Protein AF-G5E295-F1 (afdb_monomer)

Solvent-accessible surface area (backbone atoms only — not comparable to full-atom values): 17753 Å² total; per-residue (Å²): 112,66,68,59,53,50,50,51,52,51,51,51,51,50,56,54,71,54,47,70,99,61,61,88,85,62,28,61,80,42,76,40,82,93,42,66,42,100,52,95,47,62,29,77,41,58,57,50,73,69,61,51,87,74,68,52,98,61,71,88,57,84,76,77,85,72,58,74,92,76,50,76,85,72,83,71,80,81,79,69,88,67,57,68,67,61,53,50,50,54,48,52,53,50,50,54,37,55,75,72,42,41,67,60,49,53,49,52,52,51,51,48,56,59,43,53,76,74,51,91,75,85,84,84,69,60,75,86,38,44,67,61,50,51,51,45,50,51,54,50,54,46,51,61,43,29,75,78,32,82,57,48,72,68,51,67,81,46,94,72,54,73,70,54,52,49,29,61,76,74,44,77,66,65,94,72,76,66,81,72,84,76,81,49,74,65,60,51,50,53,50,50,52,47,47,60,66,37,65,75,44,83,98,56,64,44,64,60,56,42,54,71,72,42,71,81,88,76,75,51,71,70,56,51,46,55,46,40,38,70,72,65,80,39,97,45,73,77,76,68,67,74,80,71,75,61,80,85,70,73,79,73,48,74,68,55,52,52,49,52,52,50,42,44,69,72,30,65,89,46,99,53,40,65,65,54,37,67,73,72,60,132

Foldseek 3Di:
DVVVVVVVVVVVVVVVVLDDPDDQVQQDWDFDPPDADVDRGTDIGRHDPSCCVPDDPCVPPDDDDDFPVPDDDDDDPPPPPDDPVVVVVVVVVVVCCVVPPVVVLVVVLVVVVVVCVVDVDDDDPCPVCVVVVVVSVVVVLLVVLCVVPVCSVVPVVDDDDPVVVCCSNVPPDRVPPPPPPDQDPVNVVLLVVLQVVCVPDPPDQSLVSSQVPPDHPPDDSVRSLVVCCVVVVDVDSVVRDDPCPDPPPPPQDPVQVVLLVVLQVVCVPPPCSPVSSVVPRD

Mean predicted aligned error: 21.77 Å

Sequence (282 aa):
LEILRQRELAEKKNRVFQRGTRHSRFGGSYIVQGLKSLGDKDVIYHKGLHNFKNFTHDLGKEVKRVPKRRQKAKDTETHRRSALNVRLFLKEFCVDFLENCYNRLMYIVKDNLIREKAQQHDEPAANAYKELVAFSKYFLNLSSLAATNNKAYVELLFWKNTNVIREMTEGYSKPGNRKRIKWTPEEEEELRGLYLQYNEVEDCDVVDNILANIKPGTRTRKQIINHLVQMGLADSVKDFKREIKGTRIVLWTEDQELELQRLYEEFKETDDILGNIMKNVT

InterPro domains:
  IPR044998 Timeless [PTHR22940] (126-281)
  IPR059212 TIMELESS, tri-helical helix-turn-helix domain [PF26019] (181-233)
  IPR059212 TIMELESS, tri-helical helix-turn-helix domain [PF26019] (251-280)

Nearest PDB structures (foldseek):
  6taz-assembly1_B  TM=5.728E-01  e=4.632E-07  Homo sapiens
  8b9d-assembly1_K  TM=2.674E-01  e=3.268E-10  Homo sapiens
  7plo-assembly1_K  TM=2.893E-01  e=2.122E-09  Homo sapiens
  7pfo-assembly1_K  TM=2.711E-01  e=2.515E-09  Homo sapiens

Radius of gyration: 31.24 Å; Cα contacts (8 Å, |Δi|>4): 115; chains: 1; bounding box: 73×61×67 Å

Structure (mmCIF, N/CA/C/O backbone):
data_AF-G5E295-F1
#
_entry.id   AF-G5E295-F1
#
loop_
_atom_site.group_PDB
_atom_site.id
_atom_site.type_symbol
_atom_site.label_atom_id
_atom_site.label_alt_id
_atom_site.label_comp_id
_atom_site.label_asym_id
_atom_site.label_entity_id
_atom_site.label_seq_id
_atom_site.pdbx_PDB_ins_code
_atom_site.Cartn_x
_atom_site.Cartn_y
_atom_site.Cartn_z
_atom_site.occupancy
_atom_site.B_iso_or_equiv
_atom_site.auth_seq_id
_atom_site.auth_comp_id
_atom_site.auth_asym_id
_atom_site.auth_atom_id
_atom_site.pdbx_PDB_model_num
ATOM 1 N N . LEU A 1 1 ? -17.132 5.805 -13.670 1.00 66.31 1 LEU A N 1
ATOM 2 C CA . LEU A 1 1 ? -17.193 6.587 -12.407 1.00 66.31 1 LEU A CA 1
ATOM 3 C C . LEU A 1 1 ? -18.527 6.407 -11.682 1.00 66.31 1 LEU A C 1
ATOM 5 O O . LEU A 1 1 ? -18.534 6.150 -10.485 1.00 66.31 1 LEU A O 1
ATOM 9 N N . GLU A 1 2 ? -19.645 6.451 -12.399 1.00 73.19 2 GLU A N 1
ATOM 10 C CA . GLU A 1 2 ? -20.997 6.330 -11.836 1.00 73.19 2 GLU A CA 1
ATOM 11 C C . GLU A 1 2 ? -21.276 4.992 -11.127 1.00 73.19 2 GLU A C 1
ATOM 13 O O . GLU A 1 2 ? -21.812 4.974 -10.022 1.00 73.19 2 GLU A O 1
ATOM 18 N N . ILE A 1 3 ? -20.780 3.881 -11.682 1.00 79.62 3 ILE A N 1
ATOM 19 C CA . ILE A 1 3 ? -20.881 2.540 -11.076 1.00 79.62 3 ILE A CA 1
ATOM 20 C C . ILE A 1 3 ? -20.159 2.466 -9.717 1.00 79.62 3 ILE A C 1
ATOM 22 O O . ILE A 1 3 ? -20.660 1.852 -8.776 1.00 79.62 3 ILE A O 1
ATOM 26 N N . LEU A 1 4 ? -18.995 3.116 -9.579 1.00 71.12 4 LEU A N 1
ATOM 27 C CA . LEU A 1 4 ? -18.257 3.165 -8.308 1.00 71.12 4 LEU A CA 1
ATOM 28 C C . LEU A 1 4 ? -19.027 3.972 -7.258 1.00 71.12 4 LEU A C 1
ATOM 30 O O . LEU A 1 4 ? -19.150 3.533 -6.118 1.00 71.12 4 LEU A O 1
ATOM 34 N N . ARG A 1 5 ? -19.613 5.101 -7.669 1.00 79.75 5 ARG A N 1
ATOM 35 C CA . ARG A 1 5 ? -20.437 5.950 -6.804 1.00 79.75 5 ARG A CA 1
ATOM 36 C C . ARG A 1 5 ? -21.707 5.233 -6.338 1.00 79.75 5 ARG A C 1
ATOM 38 O O . ARG A 1 5 ? -22.055 5.304 -5.162 1.00 79.75 5 ARG A O 1
ATOM 45 N N . GLN A 1 6 ? -22.377 4.492 -7.223 1.00 87.50 6 GLN A N 1
ATOM 46 C CA . GLN A 1 6 ? -23.535 3.673 -6.851 1.00 87.50 6 GLN A CA 1
ATOM 47 C C . GLN A 1 6 ? -23.158 2.552 -5.876 1.00 87.50 6 GLN A C 1
ATOM 49 O O . GLN A 1 6 ? -23.879 2.316 -4.905 1.00 87.50 6 GLN A O 1
ATOM 54 N N . ARG A 1 7 ? -22.005 1.901 -6.079 1.00 85.12 7 ARG A N 1
ATOM 55 C CA . ARG A 1 7 ? -21.491 0.872 -5.164 1.00 85.12 7 ARG A CA 1
ATOM 56 C C . ARG A 1 7 ? -21.209 1.439 -3.772 1.00 85.12 7 ARG A C 1
ATOM 58 O O . ARG A 1 7 ? -21.599 0.831 -2.779 1.00 85.12 7 ARG A O 1
ATOM 65 N N . GLU A 1 8 ? -20.605 2.620 -3.701 1.00 86.69 8 GLU A N 1
ATOM 66 C CA . GLU A 1 8 ? -20.333 3.314 -2.441 1.00 86.69 8 GLU A CA 1
ATOM 67 C C . GLU A 1 8 ? -21.627 3.710 -1.707 1.00 86.69 8 GLU A C 1
ATOM 69 O O . GLU A 1 8 ? -21.757 3.492 -0.498 1.00 86.69 8 GLU A O 1
ATOM 74 N N . LEU A 1 9 ? -22.623 4.233 -2.432 1.00 90.44 9 LEU A N 1
ATOM 75 C CA . LEU A 1 9 ? -23.937 4.569 -1.875 1.00 90.44 9 LEU A CA 1
ATOM 76 C C . LEU A 1 9 ? -24.679 3.329 -1.365 1.00 90.44 9 LEU A C 1
ATOM 78 O O . LEU A 1 9 ? -25.248 3.364 -0.271 1.00 90.44 9 LEU A O 1
ATOM 82 N N . ALA A 1 10 ? -24.637 2.222 -2.110 1.00 86.38 10 ALA A N 1
ATOM 83 C CA . ALA A 1 10 ? -25.215 0.950 -1.688 1.00 86.38 10 ALA A CA 1
ATOM 84 C C . ALA A 1 10 ? -24.532 0.415 -0.418 1.00 86.38 10 ALA A C 1
ATOM 86 O O . ALA A 1 10 ? -25.205 -0.015 0.519 1.00 86.38 10 ALA A O 1
ATOM 87 N N . GLU A 1 11 ? -23.204 0.514 -0.331 1.00 86.44 11 GLU A N 1
ATOM 88 C CA . GLU A 1 11 ? -22.437 0.104 0.847 1.00 86.44 11 GLU A CA 1
ATOM 89 C C . GLU A 1 11 ? -22.702 1.012 2.060 1.00 86.44 11 GLU A C 1
ATOM 91 O O . GLU A 1 11 ? -22.808 0.544 3.198 1.00 86.44 11 GLU A O 1
ATOM 96 N N . LYS A 1 12 ? -22.870 2.322 1.844 1.00 85.81 12 LYS A N 1
ATOM 97 C CA . LYS A 1 12 ? -23.294 3.273 2.882 1.00 85.81 12 LYS A CA 1
ATOM 98 C C . LYS A 1 12 ? -24.704 2.950 3.386 1.00 85.81 12 LYS A C 1
ATOM 100 O O . LYS A 1 12 ? -24.899 2.872 4.597 1.00 85.81 12 LYS A O 1
ATOM 105 N N . LYS A 1 13 ? -25.657 2.688 2.485 1.00 85.50 13 LYS A N 1
ATOM 106 C CA . LYS A 1 13 ? -27.033 2.293 2.833 1.00 85.50 13 LYS A CA 1
ATOM 107 C C . LYS A 1 13 ? -27.057 0.974 3.610 1.00 85.50 13 LYS A C 1
ATOM 109 O O . LYS A 1 13 ? -27.718 0.896 4.642 1.00 85.50 13 LYS A O 1
ATOM 114 N N . ASN A 1 14 ? -26.263 -0.015 3.194 1.00 80.56 14 ASN A N 1
ATOM 115 C CA . ASN A 1 14 ? -26.098 -1.269 3.929 1.00 80.56 14 ASN A CA 1
ATOM 116 C C . ASN A 1 14 ? -25.528 -1.044 5.334 1.00 80.56 14 ASN A C 1
ATOM 118 O O . ASN A 1 14 ? -26.062 -1.589 6.294 1.00 80.56 14 ASN A O 1
ATOM 122 N N . ARG A 1 15 ? -24.490 -0.212 5.496 1.00 78.88 15 ARG A N 1
ATOM 123 C CA . ARG A 1 15 ? -23.930 0.112 6.824 1.00 78.88 15 ARG A CA 1
ATOM 124 C C . ARG A 1 15 ? -24.944 0.785 7.745 1.00 78.88 15 ARG A C 1
ATOM 126 O O . ARG A 1 15 ? -24.956 0.489 8.935 1.00 78.88 15 ARG A O 1
ATOM 133 N N . VAL A 1 16 ? -2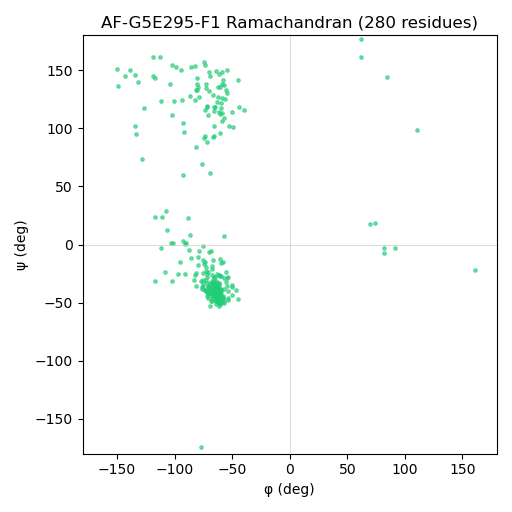5.788 1.665 7.207 1.00 78.38 16 VAL A N 1
ATOM 134 C CA . VAL A 1 16 ? -26.875 2.301 7.967 1.00 78.38 16 VAL A CA 1
ATOM 135 C C . VAL A 1 16 ? -27.934 1.272 8.360 1.00 78.38 16 VAL A C 1
ATOM 137 O O . VAL A 1 16 ? -28.332 1.251 9.515 1.00 78.38 16 VAL A O 1
ATOM 140 N N . PHE A 1 17 ? -28.316 0.366 7.456 1.00 70.69 17 PHE A N 1
ATOM 141 C CA . PHE A 1 17 ? -29.285 -0.698 7.745 1.00 70.69 17 PHE A CA 1
ATOM 142 C C . PHE A 1 17 ? -28.778 -1.712 8.785 1.00 70.69 17 PHE A C 1
ATOM 144 O O . PHE A 1 17 ? -29.555 -2.246 9.570 1.00 70.69 17 PHE A O 1
ATOM 151 N N . GLN A 1 18 ? -27.466 -1.972 8.819 1.00 68.69 18 GLN A N 1
ATOM 152 C CA . GLN A 1 18 ? -26.849 -2.809 9.854 1.00 68.69 18 GLN A CA 1
ATOM 153 C C . GLN A 1 18 ? -26.747 -2.095 11.212 1.00 68.69 18 GLN A C 1
ATOM 155 O O . GLN A 1 18 ? -26.546 -2.753 12.227 1.00 68.69 18 GLN A O 1
ATOM 160 N N . ARG A 1 19 ? -26.868 -0.764 11.283 1.00 69.25 19 ARG A N 1
ATOM 161 C CA . ARG A 1 19 ? -26.884 -0.045 12.563 1.00 69.25 19 ARG A CA 1
ATOM 162 C C . ARG A 1 19 ? -28.310 -0.014 13.102 1.00 69.25 19 ARG A C 1
ATOM 164 O O . ARG A 1 19 ? -29.241 0.385 12.415 1.00 69.25 19 ARG A O 1
ATOM 171 N N . GLY A 1 20 ? -28.482 -0.438 14.352 1.00 68.31 20 GLY A N 1
ATOM 172 C CA . GLY A 1 20 ? -29.775 -0.332 15.025 1.00 68.31 20 GLY A CA 1
ATOM 173 C C . GLY A 1 20 ? -30.188 1.131 15.204 1.00 68.31 20 GLY A C 1
ATOM 174 O O . GLY A 1 20 ? -29.343 1.997 15.407 1.00 68.31 20 GLY A O 1
ATOM 175 N N . THR A 1 21 ? -31.493 1.400 15.202 1.00 72.75 21 THR A N 1
ATOM 176 C CA . THR A 1 21 ? -32.074 2.725 15.499 1.00 72.75 21 THR A CA 1
ATOM 177 C C . THR A 1 21 ? -31.902 3.158 16.961 1.00 72.75 21 THR A C 1
ATOM 179 O O . THR A 1 21 ? -32.264 4.271 17.329 1.00 72.75 21 THR A O 1
ATOM 182 N N . ARG A 1 22 ? -31.369 2.274 17.813 1.00 72.69 22 ARG A N 1
ATOM 183 C CA . ARG A 1 22 ? -31.224 2.462 19.259 1.00 72.69 22 ARG A CA 1
ATOM 184 C C . ARG A 1 22 ? -29.788 2.831 19.631 1.00 72.69 22 ARG A C 1
ATOM 186 O O . ARG A 1 22 ? -28.839 2.478 18.935 1.00 72.69 22 ARG A O 1
ATOM 193 N N . HIS A 1 23 ? -29.640 3.515 20.764 1.00 75.50 23 HIS A N 1
ATOM 194 C CA . HIS A 1 23 ? -28.347 3.949 21.292 1.00 75.50 23 HIS A CA 1
ATOM 195 C C . HIS A 1 23 ? -27.388 2.767 21.536 1.00 75.50 23 HIS A C 1
ATOM 197 O O . HIS A 1 23 ? -27.817 1.686 21.929 1.00 75.50 23 HIS A O 1
ATOM 203 N N . SER A 1 24 ? -26.078 2.981 21.384 1.00 70.12 24 SER A N 1
ATOM 204 C CA . SER A 1 24 ? -25.034 1.946 21.526 1.00 70.12 24 SER A CA 1
ATOM 205 C C . SER A 1 24 ? -25.016 1.237 22.890 1.00 70.12 24 SER A C 1
ATOM 207 O O . SER A 1 24 ? -24.645 0.071 22.975 1.00 70.12 24 SER A O 1
ATOM 209 N N . ARG A 1 25 ? -25.446 1.925 23.955 1.00 70.06 25 ARG A N 1
ATOM 210 C CA . ARG A 1 25 ? -25.606 1.366 25.316 1.00 70.06 25 ARG A CA 1
ATOM 211 C C . ARG A 1 25 ? -26.838 0.472 25.476 1.00 70.06 25 ARG A C 1
ATOM 213 O O . ARG A 1 25 ? -26.942 -0.235 26.472 1.00 70.06 25 ARG A O 1
ATOM 220 N N . PHE A 1 26 ? -27.770 0.495 24.526 1.00 71.88 26 PHE A N 1
ATOM 221 C CA . PHE A 1 26 ? -28.911 -0.410 24.519 1.00 71.88 26 PHE A CA 1
ATOM 222 C C . PHE A 1 26 ? -28.472 -1.759 23.935 1.00 71.88 26 PHE A C 1
ATOM 224 O O . PHE A 1 26 ? -28.606 -2.017 22.740 1.00 71.88 26 PHE A O 1
ATOM 231 N N . GLY A 1 27 ? -27.894 -2.607 24.790 1.00 68.19 27 GLY A N 1
ATOM 232 C CA . GLY A 1 27 ? -27.438 -3.947 24.407 1.00 68.19 27 GLY A CA 1
ATOM 233 C C . GLY A 1 27 ? -28.586 -4.901 24.072 1.00 68.19 27 GLY A C 1
ATOM 234 O O . GLY A 1 27 ? -28.452 -5.720 23.164 1.00 68.19 27 GLY A O 1
ATOM 235 N N . GLY A 1 28 ? -29.737 -4.742 24.741 1.00 77.31 28 GLY A N 1
ATOM 236 C CA . GLY A 1 28 ? -30.812 -5.739 24.747 1.00 77.31 28 GLY A CA 1
ATOM 237 C C . GLY A 1 28 ? -30.348 -7.067 25.363 1.00 77.31 28 GLY A C 1
ATOM 238 O O . GLY A 1 28 ? -29.154 -7.322 25.479 1.00 77.31 28 GLY A O 1
ATOM 239 N N . SER A 1 29 ? -31.283 -7.919 25.771 1.00 83.69 29 SER A N 1
ATOM 240 C CA . SER A 1 29 ? -30.981 -9.290 26.194 1.00 83.69 29 SER A CA 1
ATOM 241 C C . SER A 1 29 ? -31.863 -10.221 25.382 1.00 83.69 29 SER A C 1
ATOM 243 O O . SER A 1 29 ? -33.085 -10.122 25.446 1.00 83.69 29 SER A O 1
ATOM 245 N N . TYR A 1 30 ? -31.242 -11.085 24.590 1.00 84.88 30 TYR A N 1
ATOM 246 C CA . TYR A 1 30 ? -31.919 -12.003 23.680 1.00 84.88 30 TYR A CA 1
ATOM 247 C C . TYR A 1 30 ? -31.590 -13.440 24.074 1.00 84.88 30 TYR A C 1
ATOM 249 O O . TYR A 1 30 ? -30.470 -13.721 24.496 1.00 84.88 30 TYR A O 1
ATOM 257 N N . ILE A 1 31 ? -32.547 -14.350 23.911 1.00 87.50 31 ILE A N 1
ATOM 258 C CA . ILE A 1 31 ? -32.328 -15.790 24.076 1.00 87.50 31 ILE A CA 1
ATOM 259 C C . ILE A 1 31 ? -32.177 -16.390 22.681 1.00 87.50 31 ILE A C 1
ATOM 261 O O . ILE A 1 31 ? -33.054 -16.223 21.833 1.00 87.50 31 ILE A O 1
ATOM 265 N N . VAL A 1 32 ? -31.056 -17.062 22.433 1.00 86.25 32 VAL A N 1
ATOM 266 C CA . VAL A 1 32 ? -30.770 -17.722 21.158 1.00 86.25 32 VAL A CA 1
ATOM 267 C C . VAL A 1 32 ? -31.255 -19.164 21.246 1.00 86.25 32 VAL A C 1
ATOM 269 O O . VAL A 1 32 ? -30.562 -20.035 21.770 1.00 86.25 32 VAL A O 1
ATOM 272 N N . GLN A 1 33 ? -32.462 -19.411 20.742 1.00 86.38 33 GLN A N 1
ATOM 273 C CA . GLN A 1 33 ? -33.054 -20.749 20.730 1.00 86.38 33 GLN A CA 1
ATOM 274 C C . GLN A 1 33 ? -32.210 -21.717 19.889 1.00 86.38 33 GLN A C 1
ATOM 276 O O . GLN A 1 33 ? -31.761 -21.378 18.794 1.00 86.38 33 GLN A O 1
ATOM 281 N N . GLY A 1 34 ? -31.992 -22.927 20.409 1.00 83.56 34 GLY A N 1
ATOM 282 C CA . GLY A 1 34 ? -31.252 -23.990 19.719 1.00 83.56 34 GLY A CA 1
ATOM 283 C C . GLY A 1 34 ? -29.724 -23.892 19.808 1.00 83.56 34 GLY A C 1
ATOM 284 O O . GLY A 1 34 ? -29.041 -24.839 19.427 1.00 83.56 34 GLY A O 1
ATOM 285 N N . LEU A 1 35 ? -29.175 -22.802 20.357 1.00 83.50 35 LEU A N 1
ATOM 286 C CA . LEU A 1 35 ? -27.752 -22.693 20.668 1.00 83.50 35 LEU A CA 1
ATOM 287 C C . LEU A 1 35 ? -27.545 -22.902 22.167 1.00 83.50 35 LEU A C 1
ATOM 289 O O . LEU A 1 35 ? -27.952 -22.067 22.975 1.00 83.50 35 LEU A O 1
ATOM 293 N N . LYS A 1 36 ? -26.919 -24.021 22.538 1.00 86.31 36 LYS A N 1
ATOM 294 C CA . LYS A 1 36 ? -26.659 -24.366 23.939 1.00 86.31 36 LYS A CA 1
ATOM 295 C C . LYS A 1 36 ? -25.434 -23.639 24.478 1.00 86.31 36 LYS A C 1
ATOM 297 O O . LYS A 1 36 ? -24.423 -23.505 23.794 1.00 86.31 36 LYS A O 1
ATOM 302 N N . SER A 1 37 ? -25.562 -23.149 25.706 1.00 83.19 37 SER A N 1
ATOM 303 C CA . SER A 1 37 ? -24.473 -22.565 26.481 1.00 83.19 37 SER A CA 1
ATOM 304 C C . SER A 1 37 ? -23.571 -23.673 27.047 1.00 83.19 37 SER A C 1
ATOM 306 O O . SER A 1 37 ? -23.751 -24.854 26.769 1.00 83.19 37 SER A O 1
ATOM 308 N N . LEU A 1 38 ? -22.597 -23.300 27.881 1.00 79.25 38 LEU A N 1
ATOM 309 C CA . LEU A 1 38 ? -21.736 -24.238 28.617 1.00 79.25 38 LEU A CA 1
ATOM 310 C C . LEU A 1 38 ? -22.507 -25.186 29.559 1.00 79.25 38 LEU A C 1
ATOM 312 O O . LEU A 1 38 ? -21.950 -26.186 29.994 1.00 79.25 38 LEU A O 1
ATOM 316 N N . GLY A 1 39 ? -23.768 -24.880 29.867 1.00 77.56 39 GLY A N 1
ATOM 317 C CA . GLY A 1 39 ? -24.741 -25.848 30.375 1.00 77.56 39 GLY A CA 1
ATOM 318 C C . GLY A 1 39 ? -25.914 -25.941 29.401 1.00 77.56 39 GLY A C 1
ATOM 319 O O . GLY A 1 39 ? -26.119 -25.003 28.635 1.00 77.56 39 GLY A O 1
ATOM 320 N N . ASP A 1 40 ? -26.714 -27.009 29.467 1.00 84.81 40 ASP A N 1
ATOM 321 C CA . ASP A 1 40 ? -27.818 -27.359 28.535 1.00 84.81 40 ASP A CA 1
ATOM 322 C C . ASP A 1 40 ? -28.946 -26.309 28.355 1.00 84.81 40 ASP A C 1
ATOM 324 O O . ASP A 1 40 ? -29.968 -26.545 27.699 1.00 84.81 40 ASP A O 1
ATOM 328 N N . LYS A 1 41 ? -28.771 -25.117 28.920 1.00 86.00 41 LYS A N 1
ATOM 329 C CA . LYS A 1 41 ? -29.611 -23.937 28.734 1.00 86.00 41 LYS A CA 1
ATOM 330 C C . LYS A 1 41 ? -29.229 -23.194 27.454 1.00 86.00 41 LYS A C 1
ATOM 332 O O . LYS A 1 41 ? -28.086 -23.231 27.002 1.00 86.00 41 LYS A O 1
ATOM 337 N N . ASP A 1 42 ? -30.193 -22.482 26.895 1.00 87.31 42 ASP A N 1
ATOM 338 C CA . ASP A 1 42 ? -29.990 -21.683 25.688 1.00 87.31 42 ASP A CA 1
ATOM 339 C C . ASP A 1 42 ? -29.102 -20.452 25.966 1.00 87.31 42 ASP A C 1
ATOM 341 O O . ASP A 1 42 ? -29.088 -19.905 27.075 1.00 87.31 42 ASP A O 1
ATOM 345 N N . VAL A 1 43 ? -28.329 -20.021 24.965 1.00 86.81 43 VAL A N 1
ATOM 346 C CA . VAL A 1 43 ? -27.379 -18.902 25.080 1.00 86.81 43 VAL A CA 1
ATOM 347 C C . VAL A 1 43 ? -28.109 -17.566 25.213 1.00 86.81 43 VAL A C 1
ATOM 349 O O . VAL A 1 43 ? -28.983 -17.229 24.413 1.00 86.81 43 VAL A O 1
ATOM 352 N N . ILE A 1 44 ? -27.680 -16.758 26.184 1.00 85.19 44 ILE A N 1
ATOM 353 C CA . ILE A 1 44 ? -28.140 -15.378 26.357 1.00 85.19 44 ILE A CA 1
ATOM 354 C C . ILE A 1 44 ? -27.168 -14.433 25.638 1.00 85.19 44 ILE A C 1
ATOM 356 O O . ILE A 1 44 ? -25.963 -14.441 25.895 1.00 85.19 44 ILE A O 1
ATOM 360 N N . TYR A 1 45 ? -27.687 -13.604 24.734 1.00 83.81 45 TYR A N 1
ATOM 361 C CA . TYR A 1 45 ? -26.927 -12.644 23.940 1.00 83.81 45 TYR A CA 1
ATOM 362 C C . TYR A 1 45 ? -27.270 -11.208 24.344 1.00 83.81 45 TYR A C 1
ATOM 364 O O . TYR A 1 45 ? -28.424 -10.796 24.275 1.00 83.81 45 TYR A O 1
ATOM 372 N N . HIS A 1 46 ? -26.257 -10.431 24.735 1.00 78.81 46 HIS A N 1
ATOM 373 C CA . HIS A 1 46 ? -26.430 -9.078 25.289 1.00 78.81 46 HIS A CA 1
ATOM 374 C C . HIS A 1 46 ? -26.028 -7.937 24.339 1.00 78.81 46 HIS A C 1
ATOM 376 O O . HIS A 1 46 ? -25.837 -6.795 24.760 1.00 78.81 46 HIS A O 1
ATOM 382 N N . LYS A 1 47 ? -25.807 -8.240 23.056 1.00 77.69 47 LYS A N 1
ATOM 383 C CA . LYS A 1 47 ? -25.444 -7.245 22.038 1.00 77.69 47 LYS A CA 1
ATOM 384 C C . LYS A 1 47 ? -26.579 -7.094 21.029 1.00 77.69 47 LYS A C 1
ATOM 386 O O . LYS A 1 47 ? -27.428 -7.967 20.881 1.00 77.69 47 LYS A O 1
ATOM 391 N N . GLY A 1 48 ? -26.574 -5.984 20.291 1.00 75.44 48 GLY A N 1
ATOM 392 C CA . GLY A 1 48 ? -27.551 -5.767 19.225 1.00 75.44 48 GLY A CA 1
ATOM 393 C C . GLY A 1 48 ? -27.502 -6.873 18.165 1.00 75.44 48 GLY A C 1
ATOM 394 O O . GLY A 1 48 ? -26.420 -7.309 17.775 1.00 75.44 48 GLY A O 1
ATOM 395 N N . LEU A 1 49 ? -28.672 -7.281 17.662 1.00 75.69 49 LEU A N 1
ATOM 396 C CA . LEU A 1 49 ? -28.845 -8.395 16.712 1.00 75.69 49 LEU A CA 1
ATOM 397 C C . LEU A 1 49 ? -27.982 -8.282 15.442 1.00 75.69 49 LEU A C 1
ATOM 399 O O . LEU A 1 49 ? -27.568 -9.292 14.882 1.00 75.69 49 LEU A O 1
ATOM 403 N N . HIS A 1 50 ? -27.637 -7.065 15.015 1.00 73.56 50 HIS A N 1
ATOM 404 C CA . HIS A 1 50 ? -26.736 -6.832 13.880 1.00 73.56 50 HIS A CA 1
ATOM 405 C C . HIS A 1 50 ? -25.330 -7.425 14.074 1.00 73.56 50 HIS A C 1
ATOM 407 O O . HIS A 1 50 ? -24.674 -7.793 13.102 1.00 73.56 50 HIS A O 1
ATOM 413 N N . ASN A 1 51 ? -24.878 -7.572 15.322 1.00 74.25 51 ASN A N 1
ATOM 414 C CA . ASN A 1 51 ? -23.588 -8.175 15.653 1.00 74.25 51 ASN A CA 1
ATOM 415 C C . ASN A 1 51 ? -23.659 -9.702 15.798 1.00 74.25 51 ASN A C 1
ATOM 417 O O . ASN A 1 51 ? -22.622 -10.341 15.988 1.00 74.25 51 ASN A O 1
ATOM 421 N N . PHE A 1 52 ? -24.852 -10.301 15.712 1.00 76.69 52 PHE A N 1
ATOM 422 C CA . PHE A 1 52 ? -25.029 -11.738 15.917 1.00 76.69 52 PHE A CA 1
ATOM 423 C C . PHE A 1 52 ? -24.465 -12.578 14.763 1.00 76.69 52 PHE A C 1
ATOM 425 O O . PHE A 1 52 ? -24.033 -13.701 14.988 1.00 76.69 52 PHE A O 1
ATOM 432 N N . LYS A 1 53 ? -24.372 -12.029 13.541 1.00 75.56 53 LYS A N 1
ATOM 433 C CA . LYS A 1 53 ? -23.807 -12.746 12.378 1.00 75.56 53 LYS A CA 1
ATOM 434 C C . LYS A 1 53 ? -22.401 -13.306 12.625 1.00 75.56 53 LYS A C 1
ATOM 436 O O . LYS A 1 53 ? -22.049 -14.324 12.048 1.00 75.56 53 LYS A O 1
ATOM 441 N N . ASN A 1 54 ? -21.627 -12.658 13.496 1.00 71.56 54 ASN A N 1
ATOM 442 C CA . ASN A 1 54 ? -20.275 -13.075 13.869 1.00 71.56 54 ASN A CA 1
ATOM 443 C C . ASN A 1 54 ? -20.230 -13.649 15.296 1.00 71.56 54 ASN A C 1
ATOM 445 O O . ASN A 1 54 ? -19.223 -13.502 15.992 1.00 71.56 54 ASN A O 1
ATOM 449 N N . PHE A 1 55 ? -21.333 -14.240 15.770 1.00 79.81 55 PHE A N 1
ATOM 450 C CA . PHE A 1 55 ? -21.382 -14.848 17.091 1.00 79.81 55 PHE A CA 1
ATOM 451 C C . PHE A 1 55 ? -20.400 -16.019 17.183 1.00 79.81 55 PHE A C 1
ATOM 453 O O . PHE A 1 55 ? -20.477 -16.986 16.433 1.00 79.81 55 PHE A O 1
ATOM 460 N N . THR A 1 56 ? -19.485 -15.929 18.142 1.00 79.94 56 THR A N 1
ATOM 461 C CA . THR A 1 56 ? -18.654 -17.042 18.591 1.00 79.94 56 THR A CA 1
ATOM 462 C C . THR A 1 56 ? -18.648 -17.056 20.113 1.00 79.94 56 THR A C 1
ATOM 464 O O . THR A 1 56 ? -18.665 -15.999 20.747 1.00 79.94 56 THR A O 1
ATOM 467 N N . HIS A 1 57 ? -18.582 -18.246 20.709 1.00 79.75 57 HIS A N 1
ATOM 468 C CA . HIS A 1 57 ? -18.406 -18.424 22.154 1.00 79.75 57 HIS A CA 1
ATOM 469 C C . HIS A 1 57 ? -17.095 -17.806 22.675 1.00 79.75 57 HIS A C 1
ATOM 471 O O . HIS A 1 57 ? -16.915 -17.645 23.882 1.00 79.75 57 HIS A O 1
ATOM 477 N N . ASP A 1 58 ? -16.182 -17.438 21.772 1.00 74.94 58 ASP A N 1
ATOM 478 C CA . ASP A 1 58 ? -14.933 -16.744 22.082 1.00 74.94 58 ASP A CA 1
ATOM 479 C C . ASP A 1 58 ? -15.036 -15.210 22.003 1.00 74.94 58 ASP A C 1
ATOM 481 O O . ASP A 1 58 ? -14.040 -14.512 22.205 1.00 74.94 58 ASP A O 1
ATOM 485 N N . LEU A 1 59 ? -16.222 -14.650 21.725 1.00 72.75 59 LEU A N 1
ATOM 486 C CA . LEU A 1 59 ? -16.426 -13.200 21.683 1.00 72.75 59 LEU A CA 1
ATOM 487 C C . LEU A 1 59 ? -16.086 -12.570 23.041 1.00 72.75 59 LEU A C 1
ATOM 489 O O . LEU A 1 59 ? -16.755 -12.820 24.037 1.00 72.75 59 LEU A O 1
ATOM 493 N N . GLY A 1 60 ? -15.080 -11.692 23.059 1.00 69.38 60 GLY A N 1
ATOM 494 C CA . GLY A 1 60 ? -14.634 -10.992 24.269 1.00 69.38 60 GLY A CA 1
ATOM 495 C C . GLY A 1 60 ? -13.528 -11.705 25.048 1.00 69.38 60 GLY A C 1
ATOM 496 O O . GLY A 1 60 ? -13.021 -11.133 26.007 1.00 69.38 60 GLY A O 1
ATOM 497 N N . LYS A 1 61 ? -13.104 -12.905 24.628 1.00 80.12 61 LYS A N 1
ATOM 498 C CA . LYS A 1 61 ? -11.893 -13.531 25.171 1.00 80.12 61 LYS A CA 1
ATOM 499 C C . LYS A 1 61 ? -10.657 -12.807 24.641 1.00 80.12 61 LYS A C 1
ATOM 501 O O . LYS A 1 61 ? -10.571 -12.493 23.451 1.00 80.12 61 LYS A O 1
ATOM 506 N N . GLU A 1 62 ? -9.678 -12.573 25.509 1.00 71.12 62 GLU A N 1
ATOM 507 C CA . GLU A 1 62 ? -8.387 -12.040 25.081 1.00 71.12 62 GLU A CA 1
ATOM 508 C C . GLU A 1 62 ? -7.674 -13.050 24.176 1.00 71.12 62 GLU A C 1
ATOM 510 O O . GLU A 1 62 ? -7.352 -14.176 24.570 1.00 71.12 62 GLU A O 1
ATOM 515 N N . VAL A 1 63 ? -7.425 -12.654 22.927 1.00 73.56 63 VAL A N 1
ATOM 516 C CA . VAL A 1 63 ? -6.744 -13.512 21.958 1.00 73.56 63 VAL A CA 1
ATOM 517 C C . VAL A 1 63 ? -5.262 -13.588 22.318 1.00 73.56 63 VAL A C 1
ATOM 519 O O . VAL A 1 63 ? -4.529 -12.601 22.219 1.00 73.56 63 VAL A O 1
ATOM 522 N N . LYS A 1 64 ? -4.783 -14.785 22.678 1.00 75.56 64 LYS A N 1
ATOM 523 C CA . LYS A 1 64 ? -3.349 -15.022 22.893 1.00 75.56 64 LYS A CA 1
ATOM 524 C C . LYS A 1 64 ? -2.578 -14.791 21.592 1.00 75.56 64 LYS A C 1
ATOM 526 O O . LYS A 1 64 ? -2.877 -15.373 20.548 1.00 75.56 64 LYS A O 1
ATOM 531 N N . ARG A 1 65 ? -1.547 -13.946 21.655 1.00 72.06 65 ARG A N 1
ATOM 532 C CA . ARG A 1 65 ? -0.715 -13.590 20.499 1.00 72.06 65 ARG A CA 1
ATOM 533 C C . ARG A 1 65 ? -0.011 -14.827 19.932 1.00 72.06 65 ARG A C 1
ATOM 535 O O . ARG A 1 65 ? 0.893 -15.375 20.556 1.00 72.06 65 ARG A O 1
ATOM 542 N N . VAL A 1 66 ? -0.361 -15.219 18.707 1.00 71.50 66 VAL A N 1
ATOM 543 C CA . VAL A 1 66 ? 0.331 -16.300 17.987 1.00 71.50 66 VAL A CA 1
ATOM 544 C C . VAL A 1 66 ? 1.652 -15.774 17.399 1.00 71.50 66 VAL A C 1
ATOM 546 O O . VAL A 1 66 ? 1.634 -14.777 16.664 1.00 71.50 66 VAL A O 1
ATOM 549 N N . PRO A 1 67 ? 2.807 -16.416 17.669 1.00 73.38 67 PRO A N 1
ATOM 550 C CA . PRO A 1 67 ? 4.085 -16.050 17.057 1.00 73.38 67 PRO A CA 1
ATOM 551 C C . PRO A 1 67 ? 4.015 -16.096 15.525 1.00 73.38 67 PRO A C 1
ATOM 553 O O . PRO A 1 67 ? 3.490 -17.059 14.970 1.00 73.38 67 PRO A O 1
ATOM 556 N N . LYS A 1 68 ? 4.592 -15.103 14.827 1.00 60.56 68 LYS A N 1
ATOM 557 C CA . LYS A 1 68 ? 4.487 -14.960 13.355 1.00 60.56 68 LYS A CA 1
ATOM 558 C C . LYS A 1 68 ? 4.819 -16.233 12.565 1.00 60.56 68 LYS A C 1
ATOM 560 O O . LYS A 1 68 ? 4.152 -16.505 11.580 1.00 60.56 68 LYS A O 1
ATOM 565 N N . ARG A 1 69 ? 5.777 -17.054 13.020 1.00 62.22 69 ARG A N 1
ATOM 566 C CA . ARG A 1 69 ? 6.147 -18.321 12.352 1.00 62.22 69 ARG A CA 1
ATOM 567 C C . ARG A 1 69 ? 4.997 -19.342 12.278 1.00 62.22 69 ARG A C 1
ATOM 569 O O . ARG A 1 69 ? 5.034 -20.214 11.421 1.00 62.22 69 ARG A O 1
ATOM 576 N N . ARG A 1 70 ? 4.033 -19.273 13.205 1.00 67.31 70 ARG A N 1
ATOM 577 C CA . ARG A 1 70 ? 2.868 -20.173 13.289 1.00 67.31 70 ARG A CA 1
ATOM 578 C C . ARG A 1 70 ? 1.584 -19.522 12.770 1.00 67.31 70 ARG A C 1
ATOM 580 O O . ARG A 1 70 ? 0.524 -20.135 12.840 1.00 67.31 70 ARG A O 1
ATOM 587 N N . GLN A 1 71 ? 1.653 -18.276 12.301 1.00 67.38 71 GLN A N 1
ATOM 588 C CA . GLN A 1 71 ? 0.498 -17.626 11.694 1.00 67.38 71 GLN A CA 1
ATOM 589 C C . GLN A 1 71 ? 0.260 -18.248 10.320 1.00 67.38 71 GLN A C 1
ATOM 591 O O . GLN A 1 71 ? 1.202 -18.431 9.549 1.00 67.38 71 GLN A O 1
ATOM 596 N N . LYS A 1 72 ? -1.001 -18.571 10.020 1.00 57.31 72 LYS A N 1
ATOM 597 C CA . LYS A 1 72 ? -1.397 -18.936 8.660 1.00 57.31 72 LYS A CA 1
ATOM 598 C C . LYS A 1 72 ? -1.063 -17.765 7.734 1.00 57.31 72 LYS A C 1
ATOM 600 O O . LYS A 1 72 ? -1.257 -16.608 8.122 1.00 57.31 72 LYS A O 1
ATOM 605 N N . ALA A 1 73 ? -0.535 -18.067 6.550 1.00 50.03 73 ALA A N 1
ATOM 606 C CA . ALA A 1 73 ? -0.320 -17.055 5.527 1.00 50.03 73 ALA A CA 1
ATOM 607 C C . ALA A 1 73 ? -1.663 -16.370 5.254 1.00 50.03 73 ALA A C 1
ATOM 609 O O . ALA A 1 73 ? -2.670 -17.040 5.038 1.00 50.03 73 ALA A O 1
ATOM 610 N N . LYS A 1 74 ? -1.690 -15.042 5.371 1.00 54.31 74 LYS A N 1
ATOM 611 C CA . LYS A 1 74 ? -2.856 -14.272 4.955 1.00 54.31 74 LYS A CA 1
ATOM 612 C C . LYS A 1 74 ? -2.736 -14.070 3.460 1.00 54.31 74 LYS A C 1
ATOM 614 O O . LYS A 1 74 ? -1.732 -13.506 3.024 1.00 54.31 74 LYS A O 1
ATOM 619 N N . ASP A 1 75 ? -3.756 -14.475 2.718 1.00 48.66 75 ASP A N 1
ATOM 620 C CA . ASP A 1 75 ? -3.902 -14.026 1.344 1.00 48.66 75 ASP A CA 1
ATOM 621 C C . ASP A 1 75 ? -3.992 -12.500 1.368 1.00 48.66 75 ASP A C 1
ATOM 623 O O . ASP A 1 75 ? -4.887 -11.903 1.970 1.00 48.66 75 ASP A O 1
ATOM 627 N N . THR A 1 76 ? -2.980 -11.847 0.809 1.00 54.75 76 THR A N 1
ATOM 628 C CA . THR A 1 76 ? -3.019 -10.405 0.596 1.00 54.75 76 THR A CA 1
ATOM 629 C C . THR A 1 76 ? -4.112 -10.127 -0.421 1.00 54.75 76 THR A C 1
ATOM 631 O O . THR A 1 76 ? -3.998 -10.584 -1.559 1.00 54.75 76 THR A O 1
ATOM 634 N N . GLU A 1 77 ? -5.144 -9.375 -0.034 1.00 52.06 77 GLU A N 1
ATOM 635 C CA . GLU A 1 77 ? -6.128 -8.854 -0.983 1.00 52.06 77 GLU A CA 1
ATOM 636 C C . GLU A 1 77 ? -5.374 -8.168 -2.126 1.00 52.06 77 GLU A C 1
ATOM 638 O O . GLU A 1 77 ? -4.625 -7.206 -1.931 1.00 52.06 77 GLU A O 1
ATOM 643 N N . THR A 1 78 ? -5.490 -8.742 -3.322 1.00 55.38 78 THR A N 1
ATOM 644 C CA . THR A 1 78 ? -4.695 -8.374 -4.490 1.00 55.38 78 THR A CA 1
ATOM 645 C C . THR A 1 78 ? -5.201 -7.067 -5.091 1.00 55.38 78 THR A C 1
ATOM 647 O O . THR A 1 78 ? -5.740 -7.049 -6.197 1.00 55.38 78 THR A O 1
ATOM 650 N N . HIS A 1 79 ? -5.008 -5.947 -4.398 1.00 55.84 79 HIS A N 1
ATOM 651 C CA . HIS A 1 79 ? -5.062 -4.641 -5.041 1.00 55.84 79 HIS A CA 1
ATOM 652 C C . HIS A 1 79 ? -3.810 -4.480 -5.902 1.00 55.84 79 HIS A C 1
ATOM 654 O O . HIS A 1 79 ? -2.761 -4.008 -5.461 1.00 55.84 79 HIS A O 1
ATOM 660 N N . ARG A 1 80 ? -3.904 -4.942 -7.151 1.00 63.03 80 ARG A N 1
ATOM 661 C CA . ARG A 1 80 ? -2.825 -4.775 -8.123 1.00 63.03 80 ARG A CA 1
ATOM 662 C C . ARG A 1 80 ? -2.768 -3.302 -8.527 1.00 63.03 80 ARG A C 1
ATOM 664 O O . ARG A 1 80 ? -3.739 -2.773 -9.053 1.00 63.03 80 ARG A O 1
ATOM 671 N N . ARG A 1 81 ? -1.632 -2.655 -8.251 1.00 64.75 81 ARG A N 1
ATOM 672 C CA . ARG A 1 81 ? -1.398 -1.229 -8.538 1.00 64.75 81 ARG A CA 1
ATOM 673 C C . ARG A 1 81 ? -1.216 -0.932 -10.029 1.00 64.75 81 ARG A C 1
ATOM 675 O O . ARG A 1 81 ? -1.415 0.201 -10.441 1.00 64.75 81 ARG A O 1
ATOM 682 N N . SER A 1 82 ? -0.819 -1.927 -10.820 1.00 75.50 82 SER A N 1
ATOM 683 C CA . SER A 1 82 ? -0.539 -1.769 -12.246 1.00 75.50 82 SER A CA 1
ATOM 684 C C . SER A 1 82 ? -1.803 -1.777 -13.106 1.00 75.50 82 SER A C 1
ATOM 686 O O . SER A 1 82 ? -2.753 -2.537 -12.863 1.00 75.50 82 SER A O 1
ATOM 688 N N . ALA A 1 83 ? -1.773 -0.949 -14.152 1.00 77.44 83 ALA A N 1
ATOM 689 C CA . ALA A 1 83 ? -2.793 -0.901 -15.190 1.00 77.44 83 ALA A CA 1
ATOM 690 C C . ALA A 1 83 ? -3.010 -2.289 -15.825 1.00 77.44 83 ALA A C 1
ATOM 692 O O . ALA A 1 83 ? -2.115 -3.139 -15.840 1.00 77.44 83 ALA A O 1
ATOM 693 N N . LEU A 1 84 ? -4.233 -2.557 -16.292 1.00 76.62 84 LEU A N 1
ATOM 694 C CA . LEU A 1 84 ? -4.632 -3.887 -16.769 1.00 76.62 84 LEU A CA 1
ATOM 695 C C . LEU A 1 84 ? -3.771 -4.369 -17.945 1.00 76.62 84 LEU A C 1
ATOM 697 O O . LEU A 1 84 ? -3.342 -5.516 -17.933 1.00 76.62 84 LEU A O 1
ATOM 701 N N . ASN A 1 85 ? -3.472 -3.489 -18.896 1.00 81.06 85 ASN A N 1
ATOM 702 C CA . ASN A 1 85 ? -2.605 -3.765 -20.043 1.00 81.06 85 ASN A CA 1
ATOM 703 C C . ASN A 1 85 ? -1.199 -4.222 -19.623 1.00 81.06 85 ASN A C 1
ATOM 705 O O . ASN A 1 85 ? -0.734 -5.253 -20.089 1.00 81.06 85 ASN A O 1
ATOM 709 N N . VAL A 1 86 ? -0.566 -3.535 -18.666 1.00 76.88 86 VAL A N 1
ATOM 710 C CA . VAL A 1 86 ? 0.751 -3.921 -18.127 1.00 76.88 86 VAL A CA 1
ATOM 711 C C . VAL A 1 86 ? 0.691 -5.315 -17.506 1.00 76.88 86 VAL A C 1
ATOM 713 O O . VAL A 1 86 ? 1.616 -6.109 -17.639 1.00 76.88 86 VAL A O 1
ATOM 716 N N . ARG A 1 87 ? -0.416 -5.646 -16.832 1.00 79.00 87 ARG A N 1
ATOM 717 C CA . ARG A 1 87 ? -0.598 -6.971 -16.226 1.00 79.00 87 ARG A CA 1
ATOM 718 C C . ARG A 1 87 ? -0.821 -8.073 -17.250 1.00 79.00 87 ARG A C 1
ATOM 720 O O . ARG A 1 87 ? -0.397 -9.191 -16.984 1.00 79.00 87 ARG A O 1
ATOM 727 N N . LEU A 1 88 ? -1.519 -7.782 -18.343 1.00 77.88 88 LEU A N 1
ATOM 728 C CA . LEU A 1 88 ? -1.723 -8.732 -19.434 1.00 77.88 88 LEU A CA 1
ATOM 729 C C . LEU A 1 88 ? -0.401 -8.987 -20.155 1.00 77.88 88 LEU A C 1
ATOM 731 O O . LEU A 1 88 ? 0.020 -10.134 -20.214 1.00 77.88 88 LEU A O 1
ATOM 735 N N . PHE A 1 89 ? 0.317 -7.923 -20.515 1.00 81.38 89 PHE A N 1
ATOM 736 C CA . PHE A 1 89 ? 1.633 -8.017 -21.141 1.00 81.38 89 PHE A CA 1
ATOM 737 C C . PHE A 1 89 ? 2.634 -8.806 -20.290 1.00 81.38 89 PHE A C 1
ATOM 739 O O . PHE A 1 89 ? 3.245 -9.755 -20.764 1.00 81.38 89 PHE A O 1
ATOM 746 N N . LEU A 1 90 ? 2.776 -8.469 -19.002 1.00 74.69 90 LEU A N 1
ATOM 747 C CA . LEU A 1 90 ? 3.687 -9.199 -18.113 1.00 74.69 90 LEU A CA 1
ATOM 748 C C . LEU A 1 90 ? 3.269 -10.660 -17.933 1.00 74.69 90 LEU A C 1
ATOM 750 O O . LEU A 1 90 ? 4.124 -11.519 -17.748 1.00 74.69 90 LEU A O 1
ATOM 754 N N . LYS A 1 91 ? 1.964 -10.951 -17.955 1.00 76.50 91 LYS A N 1
ATOM 755 C CA . LYS A 1 91 ? 1.477 -12.328 -17.880 1.00 76.50 91 LYS A CA 1
ATOM 756 C C . LYS A 1 91 ? 1.866 -13.097 -19.141 1.00 76.50 91 LYS A C 1
ATOM 758 O O . LYS A 1 91 ? 2.390 -14.193 -18.999 1.00 76.50 91 LYS A O 1
ATOM 763 N N . GLU A 1 92 ? 1.616 -12.535 -20.319 1.00 80.00 92 GLU A N 1
ATOM 764 C CA . GLU A 1 92 ? 1.973 -13.132 -21.613 1.00 80.00 92 GLU A CA 1
ATOM 765 C C . GLU A 1 92 ? 3.482 -13.358 -21.704 1.00 80.00 92 GLU A C 1
ATOM 767 O O . GLU A 1 92 ? 3.913 -14.493 -21.866 1.00 80.00 92 GLU A O 1
ATOM 772 N N . PHE A 1 93 ? 4.284 -12.333 -21.407 1.00 80.69 93 PHE A N 1
ATOM 773 C CA . PHE A 1 93 ? 5.740 -12.448 -21.35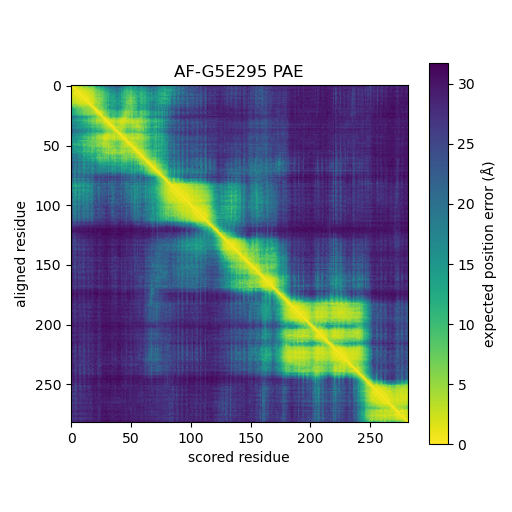0 1.00 80.69 93 PHE A CA 1
ATOM 774 C C . PHE A 1 93 ? 6.213 -13.571 -20.416 1.00 80.69 93 PHE A C 1
ATOM 776 O O . PHE A 1 93 ? 7.096 -14.349 -20.770 1.00 80.69 93 PHE A O 1
ATOM 783 N N . CYS A 1 94 ? 5.643 -13.673 -19.211 1.00 73.56 94 CYS A N 1
ATOM 784 C CA . CYS A 1 94 ? 6.022 -14.722 -18.267 1.00 73.56 94 CYS A CA 1
ATOM 785 C C . CYS A 1 94 ? 5.642 -16.120 -18.761 1.00 73.56 94 CYS A C 1
ATOM 787 O O . CYS A 1 94 ? 6.397 -17.059 -18.522 1.00 73.56 94 CYS A O 1
ATOM 789 N N . VAL A 1 95 ? 4.487 -16.270 -19.412 1.00 77.25 95 VAL A N 1
ATOM 790 C CA . VAL A 1 95 ? 4.061 -17.546 -20.004 1.00 77.25 95 VAL A CA 1
ATOM 791 C C . VAL A 1 95 ? 5.023 -17.936 -21.123 1.00 77.25 95 VAL A C 1
ATOM 793 O O . VAL A 1 95 ? 5.624 -19.005 -21.047 1.00 77.25 95 VAL A O 1
ATOM 796 N N . ASP A 1 96 ? 5.285 -17.027 -22.061 1.00 76.25 96 ASP A N 1
ATOM 797 C CA . ASP A 1 96 ? 6.201 -17.260 -23.179 1.00 76.25 96 ASP A CA 1
ATOM 798 C C . ASP A 1 96 ? 7.619 -17.588 -22.695 1.00 76.25 96 ASP A C 1
ATOM 800 O O . ASP A 1 96 ? 8.286 -18.477 -23.228 1.00 76.25 96 ASP A O 1
ATOM 804 N N . PHE A 1 97 ? 8.088 -16.909 -21.646 1.00 78.31 97 PHE A N 1
ATOM 805 C CA . PHE A 1 97 ? 9.384 -17.185 -21.036 1.00 78.31 97 PHE A CA 1
ATOM 806 C C . PHE A 1 97 ? 9.440 -18.574 -20.390 1.00 78.31 97 PHE A C 1
ATOM 808 O O . PHE A 1 97 ? 10.439 -19.282 -20.543 1.00 78.31 97 PHE A O 1
ATOM 815 N N . LEU A 1 98 ? 8.394 -18.971 -19.661 1.00 77.25 98 LEU A N 1
ATOM 816 C CA . LEU A 1 98 ? 8.333 -20.276 -19.002 1.00 77.25 98 LEU A CA 1
ATOM 817 C C . LEU A 1 98 ? 8.279 -21.423 -20.011 1.00 77.25 98 LEU A C 1
ATOM 819 O O . LEU A 1 98 ? 8.953 -22.433 -19.812 1.00 77.25 98 LEU A O 1
ATOM 823 N N . GLU A 1 99 ? 7.524 -21.251 -21.091 1.00 77.62 99 GLU A N 1
ATOM 824 C CA . GLU A 1 99 ? 7.374 -22.263 -22.134 1.00 77.62 99 GLU A CA 1
ATOM 825 C C . GLU A 1 99 ? 8.644 -22.408 -22.978 1.00 77.62 99 GLU A C 1
ATOM 827 O O . GLU A 1 99 ? 9.105 -23.526 -23.212 1.00 77.62 99 GLU A O 1
ATOM 832 N N . ASN A 1 100 ? 9.258 -21.292 -23.383 1.00 76.38 100 ASN A N 1
ATOM 833 C CA . ASN A 1 100 ? 10.300 -21.318 -24.413 1.00 76.38 100 ASN A CA 1
ATOM 834 C C . ASN A 1 100 ? 11.728 -21.200 -23.866 1.00 76.38 100 ASN A C 1
ATOM 836 O O . ASN A 1 100 ? 12.666 -21.758 -24.436 1.00 76.38 100 ASN A O 1
ATOM 840 N N . CYS A 1 101 ? 11.925 -20.485 -22.756 1.00 67.69 101 CYS A N 1
ATOM 841 C CA . CYS A 1 101 ? 13.260 -20.053 -22.331 1.00 67.69 101 CYS A CA 1
ATOM 842 C C . CYS A 1 101 ? 13.691 -20.647 -20.989 1.00 67.69 101 CYS A C 1
ATOM 844 O O . CYS A 1 101 ? 14.882 -20.891 -20.787 1.00 67.69 101 CYS A O 1
ATOM 846 N N . TYR A 1 102 ? 12.753 -20.912 -20.076 1.00 77.75 102 TYR A N 1
ATOM 847 C CA . TYR A 1 102 ? 13.069 -21.269 -18.693 1.00 77.75 102 TYR A CA 1
ATOM 848 C C . TYR A 1 102 ? 13.898 -22.546 -18.582 1.00 77.75 102 TYR A C 1
ATOM 850 O O . TYR A 1 102 ? 14.961 -22.535 -17.966 1.00 77.75 102 TYR A O 1
ATOM 858 N N . ASN A 1 103 ? 13.468 -23.634 -19.223 1.00 78.75 103 ASN A N 1
ATOM 859 C CA . ASN A 1 103 ? 14.174 -24.914 -19.135 1.00 78.75 103 ASN A CA 1
ATOM 860 C C . ASN A 1 103 ? 15.595 -24.820 -19.706 1.00 78.75 103 ASN A C 1
ATOM 862 O O . ASN A 1 103 ? 16.546 -25.321 -19.102 1.00 78.75 103 ASN A O 1
ATOM 866 N N . ARG A 1 104 ? 15.760 -24.130 -20.843 1.00 74.00 104 ARG A N 1
ATOM 867 C CA . ARG A 1 104 ? 17.064 -23.948 -21.491 1.00 74.00 104 ARG A CA 1
ATOM 868 C C . ARG A 1 104 ? 17.988 -23.066 -20.657 1.00 74.00 104 ARG A C 1
ATOM 870 O O . ARG A 1 104 ? 19.143 -23.430 -20.446 1.00 74.00 104 ARG A O 1
ATOM 877 N N . LEU A 1 105 ? 17.477 -21.945 -20.158 1.00 71.25 105 LEU A N 1
ATOM 878 C CA . LEU A 1 105 ? 18.207 -21.035 -19.284 1.00 71.25 105 LEU A CA 1
ATOM 879 C C . LEU A 1 105 ? 18.636 -21.744 -17.995 1.00 71.25 105 LEU A C 1
ATOM 881 O O . LEU A 1 105 ? 19.810 -21.707 -17.640 1.00 71.25 105 LEU A O 1
ATOM 885 N N . MET A 1 106 ? 17.714 -22.426 -17.315 1.00 74.38 106 MET A N 1
ATOM 886 C CA . MET A 1 106 ? 18.006 -23.130 -16.065 1.00 74.38 106 MET A CA 1
ATOM 887 C C . MET A 1 106 ? 19.027 -24.246 -16.263 1.00 74.38 106 MET A C 1
ATOM 889 O O . MET A 1 106 ? 19.879 -24.449 -15.400 1.00 74.38 106 MET A O 1
ATOM 893 N N . TYR A 1 107 ? 18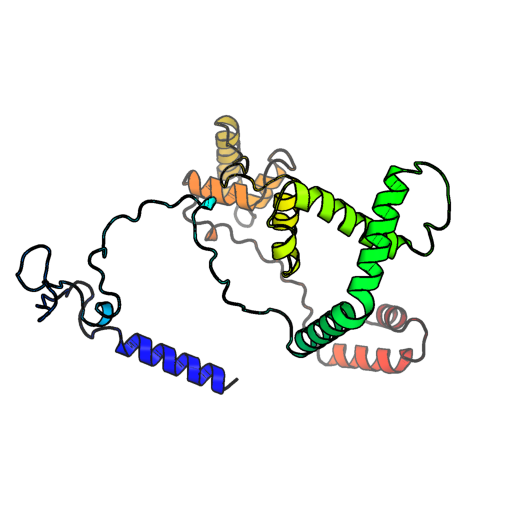.988 -24.936 -17.404 1.00 71.44 107 TYR A N 1
ATOM 894 C CA . TYR A 1 107 ? 20.002 -25.923 -17.757 1.00 71.44 107 TYR A CA 1
ATOM 895 C C . TYR A 1 107 ? 21.387 -25.283 -17.928 1.00 71.44 107 TYR A C 1
ATOM 897 O O . TYR A 1 107 ? 22.350 -25.767 -17.340 1.00 71.44 107 TYR A O 1
ATOM 905 N N . ILE A 1 108 ? 21.486 -24.170 -18.666 1.00 67.56 108 ILE A N 1
ATOM 906 C CA . ILE A 1 108 ? 22.745 -23.430 -18.860 1.00 67.56 108 ILE A CA 1
ATOM 907 C C . ILE A 1 108 ? 23.279 -22.896 -17.524 1.00 67.56 108 ILE A C 1
ATOM 909 O O . ILE A 1 108 ? 24.464 -23.023 -17.237 1.00 67.56 108 ILE A O 1
ATOM 913 N N . VAL A 1 109 ? 22.413 -22.334 -16.677 1.00 62.75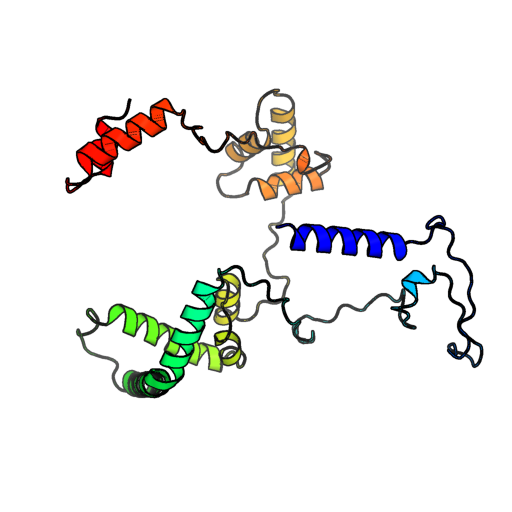 109 VAL A N 1
ATOM 914 C CA . VAL A 1 109 ? 22.789 -21.844 -15.342 1.00 62.75 109 VAL A CA 1
ATOM 915 C C . VAL A 1 109 ? 23.278 -22.991 -14.456 1.00 62.75 109 VAL A C 1
ATOM 917 O O . VAL A 1 109 ? 24.288 -22.842 -13.774 1.00 62.75 109 VAL A O 1
ATOM 920 N N . LYS A 1 110 ? 22.611 -24.151 -14.492 1.00 65.75 110 LYS A N 1
ATOM 921 C CA . LYS A 1 110 ? 23.036 -25.351 -13.760 1.00 65.75 110 LYS A CA 1
ATOM 922 C C . LYS A 1 110 ? 24.398 -25.857 -14.240 1.00 65.75 110 LYS A C 1
ATOM 924 O O . LYS A 1 110 ? 25.238 -26.181 -13.407 1.00 65.75 110 LYS A O 1
ATOM 929 N N . ASP A 1 111 ? 24.610 -25.935 -15.550 1.00 68.44 111 ASP A N 1
ATOM 930 C CA . ASP A 1 111 ? 25.869 -26.397 -16.142 1.00 68.44 111 ASP A CA 1
ATOM 931 C C . ASP A 1 111 ? 27.019 -25.440 -15.797 1.00 68.44 111 ASP A C 1
ATOM 933 O O . ASP A 1 111 ? 28.052 -25.871 -15.293 1.00 68.44 111 ASP A O 1
ATOM 937 N N . ASN A 1 112 ? 26.796 -24.128 -15.920 1.00 62.03 112 ASN A N 1
ATOM 938 C CA . ASN A 1 112 ? 27.760 -23.117 -15.488 1.00 62.03 112 ASN A CA 1
ATOM 939 C C . ASN A 1 112 ? 28.059 -23.201 -13.989 1.00 62.03 112 ASN A C 1
ATOM 941 O O . ASN A 1 112 ? 29.216 -23.118 -13.616 1.00 62.03 112 ASN A O 1
ATOM 945 N N . LEU A 1 113 ? 27.070 -23.447 -13.126 1.00 59.25 113 LEU A N 1
ATOM 946 C CA . LEU A 1 113 ? 27.306 -23.598 -11.685 1.00 59.25 113 LEU A CA 1
ATOM 947 C C . LEU A 1 113 ? 28.157 -24.830 -11.343 1.00 59.25 113 LEU A C 1
ATOM 949 O O . LEU A 1 113 ? 28.961 -24.803 -10.410 1.00 59.25 113 LEU A O 1
ATOM 953 N N . ILE A 1 114 ? 27.969 -25.926 -12.079 1.00 64.56 114 ILE A N 1
ATOM 954 C CA . ILE A 1 114 ? 28.773 -27.143 -11.920 1.00 64.56 114 ILE A CA 1
ATOM 955 C C . ILE A 1 114 ? 30.200 -26.899 -12.435 1.00 64.56 114 ILE A C 1
ATOM 957 O O . ILE A 1 114 ? 31.155 -27.341 -11.796 1.00 64.56 114 ILE A O 1
ATOM 961 N N . ARG A 1 115 ? 30.351 -26.156 -13.540 1.00 60.56 115 ARG A N 1
ATOM 962 C CA . ARG A 1 115 ? 31.646 -25.834 -14.161 1.00 60.56 115 ARG A CA 1
ATOM 963 C C . ARG A 1 115 ? 32.435 -24.751 -13.429 1.00 60.56 115 ARG A C 1
ATOM 965 O O . ARG A 1 115 ? 33.641 -24.885 -13.310 1.00 60.56 115 ARG A O 1
ATOM 972 N N . GLU A 1 116 ? 31.794 -23.733 -12.866 1.00 56.19 116 GLU A N 1
ATOM 973 C CA . GLU A 1 116 ? 32.439 -22.685 -12.054 1.00 56.19 116 GLU A CA 1
ATOM 974 C C . GLU A 1 116 ? 32.973 -23.266 -10.728 1.00 56.19 116 GLU A C 1
ATOM 976 O O . GLU A 1 116 ? 33.984 -22.819 -10.193 1.00 56.19 116 GLU A O 1
ATOM 981 N N . LYS A 1 117 ? 32.366 -24.362 -10.242 1.00 51.38 117 LYS A N 1
ATOM 982 C CA . LYS A 1 117 ? 32.947 -25.210 -9.186 1.00 51.38 117 LYS A CA 1
ATOM 983 C C . LYS A 1 117 ? 34.210 -25.968 -9.624 1.00 51.38 117 LYS A C 1
ATOM 985 O O . LYS A 1 117 ? 34.941 -26.432 -8.753 1.00 51.38 117 LYS A O 1
ATOM 990 N N . ALA A 1 118 ? 34.449 -26.120 -10.928 1.00 49.56 118 ALA A N 1
ATOM 991 C CA . ALA A 1 118 ? 35.550 -26.887 -11.513 1.00 49.56 118 ALA A CA 1
ATOM 992 C C . ALA A 1 118 ? 36.650 -26.018 -12.164 1.00 49.56 118 ALA A C 1
ATOM 994 O O . ALA A 1 118 ? 37.786 -26.472 -12.260 1.00 49.56 118 ALA A O 1
ATOM 995 N N . GLN A 1 119 ? 36.355 -24.782 -12.584 1.00 50.75 119 GLN A N 1
ATOM 996 C CA . GLN A 1 119 ? 37.287 -23.869 -13.257 1.00 50.75 119 GLN A CA 1
ATOM 997 C C . GLN A 1 119 ? 37.188 -22.465 -12.649 1.00 50.75 119 GLN A C 1
ATOM 999 O O . GLN A 1 119 ? 36.261 -21.710 -12.919 1.00 50.75 119 GLN A O 1
ATOM 1004 N N . GLN A 1 120 ? 38.163 -22.137 -11.800 1.00 49.66 120 GLN A N 1
ATOM 1005 C CA . GLN A 1 120 ? 38.288 -20.863 -11.082 1.00 49.66 120 GLN A CA 1
ATOM 1006 C C . GLN A 1 120 ? 39.023 -19.767 -11.872 1.00 49.66 120 GLN A C 1
ATOM 1008 O O . GLN A 1 120 ? 39.307 -18.727 -11.293 1.00 49.66 120 GLN A O 1
ATOM 1013 N N . HIS A 1 121 ? 39.350 -19.948 -13.153 1.00 50.19 121 HIS A N 1
ATOM 1014 C CA . HIS A 1 121 ? 40.158 -18.959 -13.867 1.00 50.19 121 HIS A CA 1
ATOM 1015 C C . HIS A 1 121 ? 39.839 -18.870 -15.371 1.00 50.19 121 HIS A C 1
ATOM 1017 O O . HIS A 1 121 ? 39.715 -19.892 -16.041 1.00 50.19 121 HIS A O 1
ATOM 1023 N N . ASP A 1 122 ? 39.753 -17.611 -15.826 1.00 41.84 122 ASP A N 1
ATOM 1024 C CA . ASP A 1 122 ? 40.027 -17.070 -17.173 1.00 41.84 122 ASP A CA 1
ATOM 1025 C C . ASP A 1 122 ? 38.858 -16.549 -18.054 1.00 41.84 122 ASP A C 1
ATOM 1027 O O . ASP A 1 122 ? 38.195 -17.282 -18.779 1.00 41.84 122 ASP A O 1
ATOM 1031 N N . GLU A 1 123 ? 38.719 -15.208 -18.012 1.00 53.31 123 GLU A N 1
ATOM 1032 C CA . GLU A 1 123 ? 38.594 -14.243 -19.136 1.00 53.31 123 GLU A CA 1
ATOM 1033 C C . GLU A 1 123 ? 37.401 -14.296 -20.146 1.00 53.31 123 GLU A C 1
ATOM 1035 O O . GLU A 1 123 ? 36.491 -15.113 -20.062 1.00 53.31 123 GLU A O 1
ATOM 1040 N N . PRO A 1 124 ? 37.293 -13.366 -21.123 1.00 47.59 124 PRO A N 1
ATOM 1041 C CA . PRO A 1 124 ? 36.937 -11.946 -21.060 1.00 47.59 124 PRO A CA 1
ATOM 1042 C C . PRO A 1 124 ? 35.627 -11.672 -21.850 1.00 47.59 124 PRO A C 1
ATOM 1044 O O . PRO A 1 124 ? 35.357 -10.558 -22.293 1.00 47.59 124 PRO A O 1
ATOM 1047 N N . ALA A 1 125 ? 34.779 -12.692 -22.040 1.00 47.25 125 ALA A N 1
ATOM 1048 C CA . ALA A 1 125 ? 33.494 -12.591 -22.755 1.00 47.25 125 ALA A CA 1
ATOM 1049 C C . ALA A 1 125 ? 32.382 -11.897 -21.930 1.00 47.25 125 ALA A C 1
ATOM 1051 O O . ALA A 1 125 ? 31.255 -11.700 -22.394 1.00 47.25 125 ALA A O 1
ATOM 1052 N N . ALA A 1 126 ? 32.701 -11.499 -20.695 1.00 51.53 126 ALA A N 1
ATOM 1053 C CA . ALA A 1 126 ? 31.772 -10.983 -19.694 1.00 51.53 126 ALA A CA 1
ATOM 1054 C C . ALA A 1 126 ? 31.140 -9.621 -20.039 1.00 51.53 126 ALA A C 1
ATOM 1056 O O . ALA A 1 126 ? 30.166 -9.232 -19.397 1.00 51.53 126 ALA A O 1
ATOM 1057 N N . ASN A 1 127 ? 31.653 -8.893 -21.040 1.00 48.41 127 ASN A N 1
ATOM 1058 C CA . ASN A 1 127 ? 31.172 -7.544 -21.347 1.00 48.41 127 ASN A CA 1
ATOM 1059 C C . ASN A 1 127 ? 29.908 -7.494 -22.224 1.00 48.41 127 ASN A C 1
ATOM 1061 O O . ASN A 1 127 ? 29.114 -6.574 -22.045 1.00 48.41 127 ASN A O 1
ATOM 1065 N N . ALA A 1 128 ? 29.684 -8.467 -23.114 1.00 48.50 128 ALA A N 1
ATOM 1066 C CA . ALA A 1 128 ? 28.479 -8.521 -23.956 1.00 48.50 128 ALA A CA 1
ATOM 1067 C C . ALA A 1 128 ? 27.266 -9.117 -23.218 1.00 48.50 128 ALA A C 1
ATOM 1069 O O . ALA A 1 128 ? 26.120 -8.811 -23.528 1.00 48.50 128 ALA A O 1
ATOM 1070 N N . TYR A 1 129 ? 27.526 -9.930 -22.193 1.00 52.69 129 TYR A N 1
ATOM 1071 C CA . TYR A 1 129 ? 26.503 -10.616 -21.410 1.00 52.69 129 TYR A CA 1
ATOM 1072 C C . TYR A 1 129 ? 26.404 -10.081 -19.982 1.00 52.69 129 TYR A C 1
ATOM 1074 O O . TYR A 1 129 ? 25.931 -10.807 -19.120 1.00 52.69 129 TYR A O 1
ATOM 1082 N N . LYS A 1 130 ? 26.825 -8.839 -19.694 1.00 55.69 130 LYS A N 1
ATOM 1083 C CA . LYS A 1 130 ? 26.818 -8.285 -18.321 1.00 55.69 130 LYS A CA 1
ATOM 1084 C C . LYS A 1 130 ? 25.475 -8.456 -17.622 1.00 55.69 130 LYS A C 1
ATOM 1086 O O . LYS A 1 130 ? 25.451 -8.893 -16.479 1.00 55.69 130 LYS A O 1
ATOM 1091 N N . GLU A 1 131 ? 24.382 -8.188 -18.330 1.00 56.66 131 GLU A N 1
ATOM 1092 C CA . GLU A 1 131 ? 23.022 -8.348 -17.807 1.00 56.66 131 GLU A CA 1
ATOM 1093 C C . GLU A 1 131 ? 22.655 -9.822 -17.605 1.00 56.66 131 GLU A C 1
ATOM 1095 O O . GLU A 1 131 ? 22.087 -10.191 -16.582 1.00 56.66 131 GLU A O 1
ATOM 1100 N N . LEU A 1 132 ? 23.057 -10.699 -18.527 1.00 57.47 132 LEU A N 1
ATOM 1101 C CA . LEU A 1 132 ? 22.839 -12.146 -18.433 1.00 57.47 132 LEU A CA 1
ATOM 1102 C C . LEU A 1 132 ? 23.681 -12.787 -17.318 1.00 57.47 132 LEU A C 1
ATOM 1104 O O . LEU A 1 132 ? 23.225 -13.710 -16.653 1.00 57.47 132 LEU A O 1
ATOM 1108 N N . VAL A 1 133 ? 24.882 -12.262 -17.080 1.00 54.56 133 VAL A N 1
ATOM 1109 C CA . VAL A 1 133 ? 25.803 -12.642 -16.006 1.00 54.56 133 VAL A CA 1
ATOM 1110 C C . VAL A 1 133 ? 25.333 -12.074 -14.667 1.00 54.56 133 VAL A C 1
ATOM 1112 O O . VAL A 1 133 ? 25.428 -12.749 -13.650 1.00 54.56 133 VAL A O 1
ATOM 1115 N N . ALA A 1 134 ? 24.795 -10.855 -14.627 1.00 58.28 134 ALA A N 1
ATO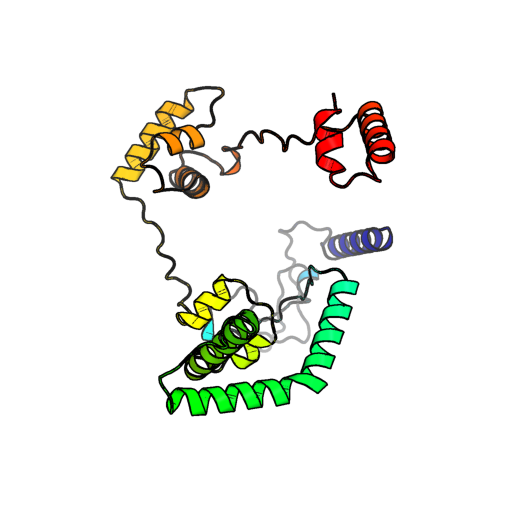M 1116 C CA . ALA A 1 134 ? 24.178 -10.291 -13.428 1.00 58.28 134 ALA A CA 1
ATOM 1117 C C . ALA A 1 134 ? 22.913 -11.072 -13.049 1.00 58.28 134 ALA A C 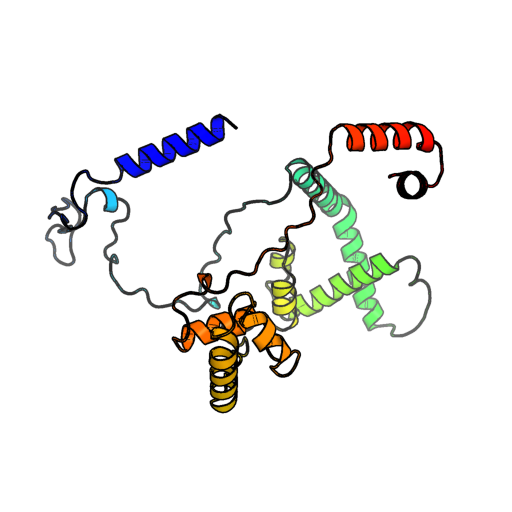1
ATOM 1119 O O . ALA A 1 134 ? 22.714 -11.421 -11.885 1.00 58.28 134 ALA A O 1
ATOM 1120 N N . PHE A 1 135 ? 22.100 -11.418 -14.046 1.00 61.84 135 PHE A N 1
ATOM 1121 C CA . PHE A 1 135 ? 20.919 -12.251 -13.892 1.00 61.84 135 PHE A CA 1
ATOM 1122 C C . PHE A 1 135 ? 21.276 -13.681 -13.474 1.00 61.84 135 PHE A C 1
ATOM 1124 O O . PHE A 1 135 ? 20.677 -14.207 -12.537 1.00 61.84 135 PHE A O 1
ATOM 1131 N N . SER A 1 136 ? 22.295 -14.297 -14.082 1.00 54.78 136 SER A N 1
ATOM 1132 C CA . SER A 1 136 ? 22.766 -15.619 -13.665 1.00 54.78 136 SER A CA 1
ATOM 1133 C C . SER A 1 136 ? 23.318 -15.572 -12.243 1.00 54.78 136 SER A C 1
ATOM 1135 O O . SER A 1 136 ? 22.881 -16.367 -11.423 1.00 54.78 136 SER A O 1
ATOM 1137 N N . LYS A 1 137 ? 24.146 -14.583 -11.881 1.00 58.59 137 LYS A N 1
ATOM 1138 C CA . LYS A 1 137 ? 24.614 -14.360 -10.499 1.00 58.59 137 LYS A CA 1
ATOM 1139 C C . LYS A 1 137 ? 23.460 -14.176 -9.516 1.00 58.59 137 LYS A C 1
ATOM 1141 O O . LYS A 1 137 ? 23.522 -14.696 -8.405 1.00 58.59 137 LYS A O 1
ATOM 1146 N N . TYR A 1 138 ? 22.387 -13.491 -9.912 1.00 64.12 138 TYR A N 1
ATOM 1147 C CA . TYR A 1 138 ? 21.178 -13.368 -9.098 1.00 64.12 138 TYR A CA 1
ATOM 1148 C C . TYR A 1 138 ? 20.496 -14.730 -8.884 1.00 64.12 138 TYR A C 1
ATOM 1150 O O . TYR A 1 138 ? 20.148 -15.068 -7.754 1.00 64.12 138 TYR A O 1
ATOM 1158 N N . PHE A 1 139 ? 20.387 -15.556 -9.928 1.00 59.69 139 PHE A N 1
ATOM 1159 C CA . PHE A 1 139 ? 19.883 -16.935 -9.846 1.00 59.69 139 PHE A CA 1
ATOM 1160 C C . PHE A 1 139 ? 20.806 -17.893 -9.066 1.00 59.69 139 PHE A C 1
ATOM 1162 O O . PHE A 1 139 ? 20.334 -18.807 -8.382 1.00 59.69 139 PHE A O 1
ATOM 1169 N N . LEU A 1 140 ? 22.120 -17.686 -9.123 1.00 55.59 140 LEU A N 1
ATOM 1170 C CA . LEU A 1 140 ? 23.109 -18.449 -8.361 1.00 55.59 140 LEU A CA 1
ATOM 1171 C C . LEU A 1 140 ? 23.039 -18.105 -6.871 1.00 55.59 140 LEU A C 1
ATOM 1173 O O . LEU A 1 140 ? 22.938 -19.002 -6.032 1.00 55.59 140 LEU A O 1
ATOM 1177 N N . ASN A 1 141 ? 22.976 -16.812 -6.547 1.00 60.81 141 ASN A N 1
ATOM 1178 C CA . ASN A 1 141 ? 22.743 -16.330 -5.186 1.00 60.81 141 ASN A CA 1
ATOM 1179 C C . ASN A 1 141 ? 21.387 -16.789 -4.649 1.00 60.81 141 ASN A C 1
ATOM 1181 O O . ASN A 1 141 ? 21.254 -17.105 -3.475 1.00 60.81 141 ASN A O 1
ATOM 1185 N N . LEU A 1 142 ? 20.377 -16.887 -5.508 1.00 58.72 142 LEU A N 1
ATOM 1186 C CA . LEU A 1 142 ? 19.085 -17.460 -5.159 1.00 58.72 142 LEU A CA 1
ATOM 1187 C C . LEU A 1 142 ? 19.175 -18.959 -4.841 1.00 58.72 142 LEU A C 1
ATOM 1189 O O . LEU A 1 142 ? 18.456 -19.423 -3.966 1.00 58.72 142 LEU A O 1
ATOM 1193 N N . SER A 1 143 ? 20.046 -19.719 -5.506 1.00 55.75 143 SER A N 1
ATOM 1194 C CA . SER A 1 143 ? 20.213 -21.156 -5.242 1.00 55.75 143 SER A CA 1
ATOM 1195 C C . SER A 1 143 ? 20.914 -21.415 -3.905 1.00 55.75 143 SER A C 1
ATOM 1197 O O . SER A 1 143 ? 20.477 -22.274 -3.138 1.00 55.75 143 SER A O 1
ATOM 1199 N N . SER A 1 144 ? 21.943 -20.630 -3.568 1.00 61.41 144 SER A N 1
ATOM 1200 C CA . SER A 1 144 ? 22.561 -20.669 -2.233 1.00 61.41 144 SER A CA 1
ATOM 1201 C C . SER A 1 144 ? 21.601 -20.169 -1.145 1.00 61.41 144 SER A C 1
ATOM 1203 O O . SER A 1 144 ? 21.552 -20.719 -0.044 1.00 61.41 144 SER A O 1
ATOM 1205 N N . LEU A 1 145 ? 20.761 -19.188 -1.476 1.00 60.41 145 LEU A N 1
ATOM 1206 C CA . LEU A 1 145 ? 19.703 -18.689 -0.606 1.00 60.41 145 LEU A CA 1
ATOM 1207 C C . LEU A 1 145 ? 18.569 -19.697 -0.405 1.00 60.41 145 LEU A C 1
ATOM 1209 O O . LEU A 1 145 ? 18.026 -19.812 0.687 1.00 60.41 145 LEU A O 1
ATOM 1213 N N . ALA A 1 146 ? 18.216 -20.460 -1.433 1.00 60.22 146 ALA A N 1
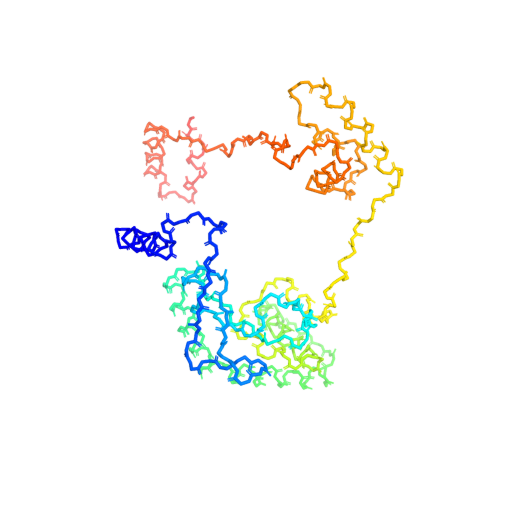ATOM 1214 C CA . ALA A 1 146 ? 17.192 -21.487 -1.348 1.00 60.22 146 ALA A CA 1
ATOM 1215 C C . ALA A 1 146 ? 17.650 -22.702 -0.531 1.00 60.22 146 ALA A C 1
ATOM 1217 O O . ALA A 1 146 ? 16.826 -23.335 0.126 1.00 60.22 146 ALA A O 1
ATOM 1218 N N . ALA A 1 147 ? 18.959 -22.978 -0.504 1.00 62.47 147 ALA A N 1
ATOM 1219 C CA . ALA A 1 147 ? 19.546 -23.999 0.362 1.00 62.47 147 ALA A CA 1
ATOM 1220 C C . ALA A 1 147 ? 19.441 -23.645 1.859 1.00 62.47 147 ALA A C 1
ATOM 1222 O O . ALA A 1 147 ? 19.325 -24.538 2.695 1.00 62.47 147 ALA A O 1
ATOM 1223 N N . THR A 1 148 ? 19.455 -22.354 2.211 1.00 66.50 148 THR A N 1
ATOM 1224 C CA . THR A 1 148 ? 19.241 -21.888 3.595 1.00 66.50 148 THR A CA 1
ATOM 1225 C C . THR A 1 148 ? 17.769 -21.592 3.895 1.00 66.50 148 THR A C 1
ATOM 1227 O O . THR A 1 148 ? 17.329 -21.682 5.044 1.00 66.50 148 THR A O 1
ATOM 1230 N N . ASN A 1 149 ? 16.984 -21.269 2.866 1.00 66.00 149 ASN A N 1
ATOM 1231 C CA . ASN A 1 149 ? 15.586 -20.889 2.963 1.00 66.00 149 ASN A CA 1
ATOM 1232 C C . ASN A 1 149 ? 14.718 -21.624 1.928 1.00 66.00 149 ASN A C 1
ATOM 1234 O O . ASN A 1 149 ? 14.482 -21.129 0.826 1.00 66.00 149 ASN A O 1
ATOM 1238 N N . ASN A 1 150 ? 14.113 -22.742 2.342 1.00 65.69 150 ASN A N 1
ATOM 1239 C CA . ASN A 1 150 ? 13.224 -23.560 1.500 1.00 65.69 150 ASN A CA 1
ATOM 1240 C C . ASN A 1 150 ? 12.008 -22.804 0.926 1.00 65.69 150 ASN A C 1
ATOM 1242 O O . ASN A 1 150 ? 11.347 -23.302 0.017 1.00 65.69 150 ASN A O 1
ATOM 1246 N N . LYS A 1 151 ? 11.675 -21.615 1.448 1.00 63.53 151 LYS A N 1
ATOM 1247 C CA . LYS A 1 151 ? 10.580 -20.786 0.924 1.00 63.53 151 LYS A CA 1
ATOM 1248 C C . LYS A 1 151 ? 11.013 -19.896 -0.234 1.00 63.53 151 LYS A C 1
ATOM 1250 O O . LYS A 1 151 ? 10.143 -19.367 -0.915 1.00 63.53 151 LYS A O 1
ATOM 1255 N N . ALA A 1 152 ? 12.314 -19.760 -0.497 1.00 64.81 152 ALA A N 1
ATOM 1256 C CA . ALA A 1 152 ? 12.838 -18.894 -1.549 1.00 64.81 152 ALA A CA 1
ATOM 1257 C C . ALA A 1 152 ? 12.207 -19.190 -2.921 1.00 64.81 152 ALA A C 1
ATOM 1259 O O . ALA A 1 152 ? 11.823 -18.253 -3.611 1.00 64.81 152 ALA A O 1
ATOM 1260 N N . TYR A 1 153 ? 11.988 -20.467 -3.265 1.00 59.78 153 TYR A N 1
ATOM 1261 C CA . TYR A 1 153 ? 11.353 -20.862 -4.530 1.00 59.78 153 TYR A CA 1
ATOM 1262 C C . TYR A 1 153 ? 9.904 -20.383 -4.674 1.00 59.78 153 TYR A C 1
ATOM 1264 O O . TYR A 1 153 ? 9.494 -19.954 -5.747 1.00 59.78 153 TYR A O 1
ATOM 1272 N N . VAL A 1 154 ? 9.127 -20.427 -3.590 1.00 58.47 154 VAL A N 1
ATOM 1273 C CA . VAL A 1 154 ? 7.728 -19.968 -3.588 1.00 58.47 154 VAL A CA 1
ATOM 1274 C C . VAL A 1 154 ? 7.666 -18.442 -3.588 1.00 58.47 154 VAL A C 1
ATOM 1276 O O . VAL A 1 154 ? 6.780 -17.842 -4.188 1.00 58.47 154 VAL A O 1
ATOM 1279 N N . GLU A 1 155 ? 8.632 -17.797 -2.939 1.00 62.22 155 GLU A N 1
ATOM 1280 C CA . GLU A 1 155 ? 8.714 -16.343 -2.845 1.00 62.22 155 GLU A CA 1
ATOM 1281 C C . GLU A 1 155 ? 9.138 -15.692 -4.182 1.00 62.22 155 GLU A C 1
ATOM 1283 O O . GLU A 1 155 ? 8.819 -14.526 -4.390 1.00 62.22 155 GLU A O 1
ATOM 1288 N N . LEU A 1 156 ? 9.754 -16.432 -5.119 1.00 61.56 156 LEU A N 1
ATOM 1289 C CA . LEU A 1 156 ? 10.054 -15.972 -6.493 1.00 61.56 156 LEU A CA 1
ATOM 1290 C C . LEU A 1 156 ? 8.814 -15.687 -7.338 1.00 61.56 156 LEU A C 1
ATOM 1292 O O . LEU A 1 156 ? 8.859 -14.857 -8.241 1.00 61.56 156 LEU A O 1
ATOM 1296 N N . LEU A 1 157 ? 7.703 -16.364 -7.047 1.00 56.28 157 LEU A N 1
ATOM 1297 C CA . LEU A 1 157 ? 6.449 -16.212 -7.789 1.00 56.28 157 LEU A CA 1
ATOM 1298 C C . LEU A 1 157 ? 5.784 -14.848 -7.538 1.00 56.28 157 LEU A C 1
ATOM 1300 O O . LEU A 1 157 ? 4.783 -14.517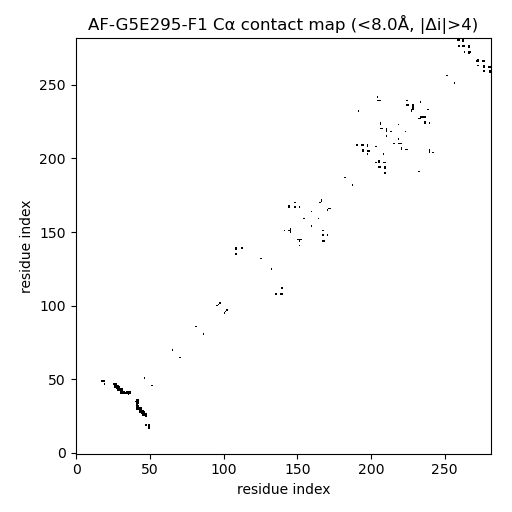 -8.174 1.00 56.28 157 LEU A O 1
ATOM 1304 N N . PHE A 1 158 ? 6.319 -14.048 -6.610 1.00 57.09 158 PHE A N 1
ATOM 1305 C CA . PHE A 1 158 ? 5.731 -12.785 -6.188 1.00 57.09 158 PHE A CA 1
ATOM 1306 C C . PHE A 1 158 ? 6.764 -11.661 -6.174 1.00 57.09 158 PHE A C 1
ATOM 1308 O O . PHE A 1 158 ? 7.869 -11.816 -5.665 1.00 57.09 158 PHE A O 1
ATOM 1315 N N . TRP A 1 159 ? 6.356 -10.474 -6.622 1.00 51.97 159 TRP A N 1
ATOM 1316 C CA . TRP A 1 159 ? 7.185 -9.273 -6.525 1.00 51.97 159 TRP A CA 1
ATOM 1317 C C . TRP A 1 159 ? 7.520 -8.967 -5.060 1.00 51.97 159 TRP A C 1
ATOM 1319 O O . TRP A 1 159 ? 6.623 -8.781 -4.230 1.00 51.97 159 TRP A O 1
ATOM 1329 N N . LYS A 1 160 ? 8.815 -8.906 -4.729 1.00 62.59 160 LYS A N 1
ATOM 1330 C CA . LYS A 1 160 ? 9.295 -8.609 -3.375 1.00 62.59 160 LYS A CA 1
ATOM 1331 C C . LYS A 1 160 ? 9.810 -7.186 -3.251 1.00 62.59 160 LYS A C 1
ATOM 1333 O O . LYS A 1 160 ? 10.520 -6.680 -4.110 1.00 62.59 160 LYS A O 1
ATOM 1338 N N . ASN A 1 161 ? 9.455 -6.547 -2.139 1.00 52.56 161 ASN A N 1
ATOM 1339 C CA . ASN A 1 161 ? 10.034 -5.265 -1.753 1.00 52.56 161 ASN A CA 1
ATOM 1340 C C . ASN A 1 161 ? 11.473 -5.474 -1.262 1.00 52.56 161 ASN A C 1
ATOM 1342 O O . ASN A 1 161 ? 11.780 -6.520 -0.692 1.00 52.56 161 ASN A O 1
ATOM 1346 N N . THR A 1 162 ? 12.317 -4.446 -1.369 1.00 60.00 162 THR A N 1
ATOM 1347 C CA . THR A 1 162 ? 13.733 -4.460 -0.947 1.00 60.00 162 THR A CA 1
ATOM 1348 C C . THR A 1 162 ? 13.931 -4.991 0.476 1.00 60.00 162 THR A C 1
ATOM 1350 O O . THR A 1 162 ? 14.861 -5.742 0.750 1.00 60.00 162 THR A O 1
ATOM 1353 N N . ASN A 1 163 ? 13.000 -4.676 1.381 1.00 56.31 163 ASN A N 1
ATOM 1354 C CA . ASN A 1 163 ? 13.017 -5.180 2.755 1.00 56.31 163 ASN A CA 1
ATOM 1355 C C . ASN A 1 163 ? 12.846 -6.700 2.850 1.00 56.31 163 ASN A C 1
ATOM 1357 O O . ASN A 1 163 ? 13.473 -7.321 3.699 1.00 56.31 163 ASN A O 1
ATOM 1361 N N . VAL A 1 164 ? 12.007 -7.288 1.996 1.00 64.44 164 VAL A N 1
ATOM 1362 C CA . VAL A 1 164 ? 11.768 -8.736 1.972 1.00 64.44 164 VAL A CA 1
ATOM 1363 C C . VAL A 1 164 ? 12.966 -9.454 1.359 1.00 64.44 164 VAL A C 1
ATOM 1365 O O . VAL A 1 164 ? 13.380 -10.470 1.894 1.00 64.44 164 VAL A O 1
ATOM 1368 N N . ILE A 1 165 ? 13.581 -8.889 0.313 1.00 61.91 165 ILE A N 1
ATOM 1369 C CA . ILE A 1 165 ? 14.815 -9.425 -0.287 1.00 61.91 165 ILE A CA 1
ATOM 1370 C C . ILE A 1 165 ? 15.939 -9.458 0.755 1.00 61.91 165 ILE A C 1
ATOM 1372 O O . ILE A 1 165 ? 16.573 -10.490 0.944 1.00 61.91 165 ILE A O 1
ATOM 1376 N N . ARG A 1 166 ? 16.126 -8.363 1.500 1.00 65.00 166 ARG A N 1
ATOM 1377 C CA . ARG A 1 166 ? 17.111 -8.295 2.585 1.00 65.00 166 ARG A CA 1
ATOM 1378 C C . ARG A 1 166 ? 16.835 -9.321 3.688 1.00 65.00 166 ARG A C 1
ATOM 1380 O O . ARG A 1 166 ? 17.750 -9.993 4.140 1.00 65.00 166 ARG A O 1
ATOM 1387 N N . GLU A 1 167 ? 15.575 -9.475 4.097 1.00 69.00 167 GLU A N 1
ATOM 1388 C CA . GLU A 1 167 ? 15.172 -10.498 5.075 1.00 69.00 167 GLU A CA 1
ATOM 1389 C C . GLU A 1 167 ? 15.345 -11.928 4.552 1.00 69.00 167 GLU A C 1
ATOM 1391 O O . GLU A 1 167 ? 15.552 -12.839 5.348 1.00 69.00 167 GLU A O 1
ATOM 1396 N N . MET A 1 168 ? 15.269 -12.146 3.240 1.00 64.62 168 MET A N 1
ATOM 1397 C CA . MET A 1 168 ? 15.591 -13.441 2.657 1.00 64.62 168 MET A CA 1
ATOM 1398 C C . MET A 1 168 ? 17.096 -13.692 2.788 1.00 64.62 168 MET A C 1
ATOM 1400 O O . MET A 1 168 ? 17.459 -14.699 3.387 1.00 64.62 168 MET A O 1
ATOM 1404 N N . THR A 1 169 ? 17.947 -12.765 2.327 1.00 60.97 169 THR A N 1
ATOM 1405 C CA . THR A 1 169 ? 19.420 -12.903 2.301 1.00 60.97 169 THR A CA 1
ATOM 1406 C C . THR A 1 169 ? 20.065 -12.973 3.685 1.00 60.97 169 THR A C 1
ATOM 1408 O O . THR A 1 169 ? 20.949 -13.789 3.917 1.00 60.97 169 THR A O 1
ATOM 1411 N N . GLU A 1 170 ? 19.625 -12.131 4.619 1.00 68.06 170 GLU A N 1
ATOM 1412 C CA . GLU A 1 170 ? 20.197 -12.025 5.972 1.00 68.06 170 GLU A CA 1
ATOM 1413 C C . GLU A 1 170 ? 19.500 -12.958 6.983 1.00 68.06 170 GLU A C 1
ATOM 1415 O O . GLU A 1 170 ? 19.841 -12.979 8.168 1.00 68.06 170 GLU A O 1
ATOM 1420 N N . GLY A 1 171 ? 18.504 -13.724 6.526 1.00 59.00 171 GLY A N 1
ATOM 1421 C CA . GLY A 1 171 ? 17.630 -14.540 7.360 1.00 59.00 171 GLY A CA 1
ATOM 1422 C C . GLY A 1 171 ? 16.453 -13.748 7.938 1.00 59.00 171 GLY A C 1
ATOM 1423 O O . GLY A 1 171 ? 16.559 -12.571 8.299 1.00 59.00 171 GLY A O 1
ATOM 1424 N N . TYR A 1 172 ? 15.293 -14.410 8.041 1.00 58.84 172 TYR A N 1
ATOM 1425 C CA . TYR A 1 172 ? 14.054 -13.791 8.516 1.00 58.84 172 TYR A CA 1
ATOM 1426 C C . TYR A 1 172 ? 14.221 -13.279 9.949 1.00 58.84 172 TYR A C 1
ATOM 1428 O O . TYR A 1 172 ? 14.073 -14.014 10.931 1.00 58.84 172 TYR A O 1
ATOM 1436 N N . SER A 1 173 ? 14.526 -11.990 10.072 1.00 50.94 173 SER A N 1
ATOM 1437 C CA . SER A 1 173 ? 14.715 -11.330 11.355 1.00 50.94 173 SER A CA 1
ATOM 1438 C C . SER A 1 173 ? 13.481 -11.515 12.239 1.00 50.94 173 SER A C 1
ATOM 1440 O O . SER A 1 173 ? 12.340 -11.287 11.823 1.00 50.94 173 SER A O 1
ATOM 1442 N N . LYS A 1 174 ? 13.699 -11.891 13.507 1.00 49.50 174 LYS A N 1
ATOM 1443 C CA . LYS A 1 174 ? 12.631 -11.895 14.514 1.00 49.50 174 LYS A CA 1
ATOM 1444 C C . LYS A 1 174 ? 11.995 -10.493 14.550 1.00 49.50 174 LYS A C 1
ATOM 1446 O O . LYS A 1 174 ? 12.725 -9.501 14.646 1.00 49.50 174 LYS A O 1
ATOM 1451 N N . PRO A 1 175 ? 10.655 -10.376 14.490 1.00 39.28 175 PRO A N 1
ATOM 1452 C CA . PRO A 1 175 ? 9.967 -9.089 14.502 1.00 39.28 175 PRO A CA 1
ATOM 1453 C C . PRO A 1 175 ? 10.182 -8.413 15.862 1.00 39.28 175 PRO A C 1
ATOM 1455 O O . PRO A 1 175 ? 9.466 -8.687 16.821 1.00 39.28 175 PRO A O 1
ATOM 1458 N N . GLY A 1 176 ? 11.204 -7.567 15.943 1.00 51.00 176 GLY A N 1
ATOM 1459 C CA . GLY A 1 176 ? 11.642 -6.933 17.186 1.00 51.00 176 GLY A CA 1
ATOM 1460 C C . GLY A 1 176 ? 13.065 -6.385 17.135 1.00 51.00 176 GLY A C 1
ATOM 1461 O O . GLY A 1 176 ? 13.358 -5.456 17.871 1.00 51.00 176 GLY A O 1
ATOM 1462 N N . ASN A 1 177 ? 13.917 -6.874 16.225 1.00 42.22 177 ASN A N 1
ATOM 1463 C CA . ASN A 1 177 ? 15.321 -6.453 16.159 1.00 42.22 177 ASN A CA 1
ATOM 1464 C C . ASN A 1 177 ? 15.579 -5.216 15.278 1.00 42.22 177 ASN A C 1
ATOM 1466 O O . ASN A 1 177 ? 16.691 -4.998 14.805 1.00 42.22 177 ASN A O 1
ATOM 1470 N N . ARG A 1 178 ? 14.559 -4.378 15.044 1.00 49.78 178 ARG A N 1
ATOM 1471 C CA . ARG A 1 178 ? 14.842 -2.994 14.648 1.00 49.78 178 ARG A CA 1
ATOM 1472 C C . ARG A 1 178 ? 15.397 -2.347 15.904 1.00 49.78 178 ARG A C 1
ATOM 1474 O O . ARG A 1 178 ? 14.634 -2.223 16.861 1.00 49.78 178 ARG A O 1
ATOM 1481 N N . LYS A 1 179 ? 16.688 -1.997 15.921 1.00 49.75 179 LYS A N 1
ATOM 1482 C CA . LYS A 1 179 ? 17.280 -1.201 17.003 1.00 49.75 179 LYS A CA 1
ATOM 1483 C C . LYS A 1 179 ? 16.366 0.009 17.213 1.00 49.75 179 LYS A C 1
ATOM 1485 O O . LYS A 1 179 ? 16.338 0.915 16.384 1.00 49.75 179 LYS A O 1
ATOM 1490 N N . ARG A 1 180 ? 15.523 -0.027 18.251 1.00 52.78 180 ARG A N 1
ATOM 1491 C CA . ARG A 1 180 ? 14.774 1.155 18.670 1.00 52.78 180 ARG A CA 1
ATOM 1492 C C . ARG A 1 180 ? 15.848 2.106 19.154 1.00 52.78 180 ARG A C 1
ATOM 1494 O O . ARG A 1 180 ? 16.574 1.755 20.080 1.00 52.78 180 ARG A O 1
ATOM 1501 N N . ILE A 1 181 ? 16.001 3.226 18.463 1.00 62.06 181 ILE A N 1
ATOM 1502 C CA . ILE A 1 181 ? 16.923 4.268 18.888 1.00 62.06 181 ILE A CA 1
ATOM 1503 C C . ILE A 1 181 ? 16.428 4.701 20.268 1.00 62.06 181 ILE A C 1
ATOM 1505 O O . ILE A 1 181 ? 15.287 5.146 20.400 1.00 62.06 181 ILE A O 1
ATOM 1509 N N . LYS A 1 182 ? 17.220 4.406 21.298 1.00 70.50 182 LYS A N 1
ATOM 1510 C CA . LYS A 1 182 ? 16.912 4.788 22.673 1.00 70.50 182 LYS A CA 1
ATOM 1511 C C . LYS A 1 182 ? 17.352 6.238 22.833 1.00 70.50 182 LYS A C 1
ATOM 1513 O O . LYS A 1 182 ? 18.439 6.577 22.378 1.00 70.50 182 LYS A O 1
ATOM 1518 N N . TRP A 1 183 ? 16.491 7.062 23.409 1.00 74.88 183 TRP A N 1
ATOM 1519 C CA . TRP A 1 183 ? 16.841 8.415 23.821 1.00 74.88 183 TRP A CA 1
ATOM 1520 C C . TRP A 1 183 ? 17.571 8.329 25.155 1.00 74.88 183 TRP A C 1
ATOM 1522 O O . TRP A 1 183 ? 17.163 7.553 26.026 1.00 74.88 183 TRP A O 1
ATOM 1532 N N . THR A 1 184 ? 18.697 9.023 25.275 1.00 82.94 184 THR A N 1
ATOM 1533 C CA . THR A 1 184 ? 19.365 9.185 26.569 1.00 82.94 184 THR A CA 1
ATOM 1534 C C . THR A 1 184 ? 18.755 10.376 27.313 1.00 82.94 184 THR A C 1
ATOM 1536 O O . THR A 1 184 ? 18.272 11.301 26.664 1.00 82.94 184 THR A O 1
ATOM 1539 N N . PRO A 1 185 ? 18.791 10.399 28.658 1.00 80.25 185 PRO A N 1
ATOM 1540 C CA . PRO A 1 185 ? 18.300 11.545 29.429 1.00 80.25 185 PRO A CA 1
ATOM 1541 C C . PRO A 1 185 ? 18.953 12.878 29.026 1.00 80.25 185 PRO A C 1
ATOM 1543 O O . PRO A 1 185 ? 18.302 13.913 29.043 1.00 80.25 185 PRO A O 1
ATOM 1546 N N . GLU A 1 186 ? 20.221 12.845 28.609 1.00 81.38 186 GLU A N 1
ATOM 1547 C CA . GLU A 1 186 ? 20.956 14.016 28.110 1.00 81.38 186 GLU A CA 1
ATOM 1548 C C . GLU A 1 186 ? 20.403 14.524 26.769 1.00 81.38 186 GLU A C 1
ATOM 1550 O O . GLU A 1 186 ? 20.193 15.721 26.604 1.00 81.38 186 GLU A O 1
ATOM 1555 N N . GLU A 1 187 ? 20.112 13.615 25.829 1.00 80.88 187 GLU A N 1
ATOM 1556 C CA . GLU A 1 187 ? 19.489 13.959 24.541 1.00 80.88 187 GLU A CA 1
ATOM 1557 C C . GLU A 1 187 ? 18.054 14.486 24.726 1.00 80.88 187 GLU A C 1
ATOM 1559 O O . GLU A 1 187 ? 17.590 15.308 23.936 1.00 80.88 187 GLU A O 1
ATOM 1564 N N . GLU A 1 188 ? 17.333 14.003 25.745 1.00 84.00 188 GLU A N 1
ATOM 1565 C CA . GLU A 1 188 ? 15.990 14.489 26.087 1.00 84.00 188 GLU A CA 1
ATOM 1566 C C . GLU A 1 188 ? 16.027 15.916 26.642 1.00 84.00 188 GLU A C 1
ATOM 1568 O O . GLU A 1 188 ? 15.192 16.734 26.257 1.00 84.00 188 GLU A O 1
ATOM 1573 N N . GLU A 1 189 ? 16.996 16.230 27.504 1.00 83.00 189 GLU A N 1
ATOM 1574 C CA . GLU A 1 189 ? 17.163 17.573 28.069 1.00 83.00 189 GLU A CA 1
ATOM 1575 C C . GLU A 1 189 ? 17.606 18.585 27.005 1.00 83.00 189 GLU A C 1
ATOM 1577 O O . GLU A 1 189 ? 17.048 19.677 26.917 1.00 83.00 189 GLU A O 1
ATOM 1582 N N . GLU A 1 190 ? 18.534 18.194 26.125 1.00 84.75 190 GLU A N 1
ATOM 1583 C CA . GLU A 1 190 ? 18.933 18.996 24.962 1.00 84.75 190 GLU A CA 1
ATOM 1584 C C . GLU A 1 190 ? 17.725 19.288 24.059 1.00 84.75 190 GLU A C 1
ATOM 1586 O O . GLU A 1 190 ? 17.476 20.435 23.682 1.00 84.75 190 GLU A O 1
ATOM 1591 N N . LEU A 1 191 ? 16.912 18.268 23.764 1.00 86.19 191 LEU A N 1
ATOM 1592 C CA . LEU A 1 191 ? 15.714 18.429 22.946 1.00 86.19 191 LEU A CA 1
ATOM 1593 C C . LEU A 1 191 ? 14.654 19.316 23.622 1.00 86.19 191 LEU A C 1
ATOM 1595 O O . LEU A 1 191 ? 13.995 20.097 22.936 1.00 86.19 191 LEU A O 1
ATOM 1599 N N . ARG A 1 192 ? 14.484 19.211 24.946 1.00 85.19 192 ARG A N 1
ATOM 1600 C CA . ARG A 1 192 ? 13.586 20.075 25.732 1.00 85.19 192 ARG A CA 1
ATOM 1601 C C . ARG A 1 192 ? 14.034 21.528 25.700 1.00 85.19 192 ARG A C 1
ATOM 1603 O O . ARG A 1 192 ? 13.209 22.397 25.427 1.00 85.19 192 ARG A O 1
ATOM 1610 N N . GLY A 1 193 ? 15.321 21.781 25.930 1.00 84.06 193 GLY A N 1
ATOM 1611 C CA . GLY A 1 193 ? 15.894 23.124 25.889 1.00 84.06 193 GLY A CA 1
ATOM 1612 C C . GLY A 1 193 ? 15.714 23.774 24.519 1.00 84.06 193 GLY A C 1
ATOM 1613 O O . GLY A 1 193 ? 15.196 24.884 24.428 1.00 84.06 193 GLY A O 1
ATOM 1614 N N . LEU A 1 194 ? 16.041 23.043 23.447 1.00 84.88 194 LEU A N 1
ATOM 1615 C CA . LEU A 1 194 ? 15.860 23.526 22.076 1.00 84.88 194 LEU A CA 1
ATOM 1616 C C . LEU A 1 194 ? 14.384 23.762 21.736 1.00 84.88 194 LEU A C 1
ATOM 1618 O O . LEU A 1 194 ? 14.059 24.739 21.065 1.00 84.88 194 LEU A O 1
ATOM 1622 N N . TYR A 1 195 ? 13.477 22.896 22.198 1.00 83.56 195 TYR A N 1
ATOM 1623 C CA . TYR A 1 195 ? 12.047 23.099 21.986 1.00 83.56 195 TYR A CA 1
ATOM 1624 C C . TYR A 1 195 ? 11.557 24.378 22.661 1.00 83.56 195 TYR A C 1
ATOM 1626 O O . TYR A 1 195 ? 10.938 25.194 21.994 1.00 83.56 195 TYR A O 1
ATOM 1634 N N . LEU A 1 196 ? 11.871 24.594 23.940 1.00 82.88 196 LEU A N 1
ATOM 1635 C CA . LEU A 1 196 ? 11.455 25.800 24.664 1.00 82.88 196 LEU A CA 1
ATOM 1636 C C . LEU A 1 196 ? 12.029 27.075 24.036 1.00 82.88 196 LEU A C 1
ATOM 1638 O O . LEU A 1 196 ? 11.300 28.042 23.857 1.00 82.88 196 LEU A O 1
ATOM 1642 N N . GLN A 1 197 ? 13.298 27.044 23.623 1.00 82.12 197 GLN A N 1
ATOM 1643 C CA . GLN A 1 197 ? 13.966 28.182 22.993 1.00 82.12 197 GLN A CA 1
ATOM 1644 C C . GLN A 1 197 ? 13.310 28.607 21.671 1.00 82.12 197 GLN A C 1
ATOM 1646 O O . GLN A 1 197 ? 13.178 29.797 21.402 1.00 82.12 197 GLN A O 1
ATOM 1651 N N . TYR A 1 198 ? 12.937 27.645 20.823 1.00 78.56 198 TYR A N 1
ATOM 1652 C CA . TYR A 1 198 ? 12.395 27.938 19.493 1.00 78.56 198 TYR A CA 1
ATOM 1653 C C . TYR A 1 198 ? 10.867 27.968 19.443 1.00 78.56 198 TYR A C 1
ATOM 1655 O O . TYR A 1 198 ? 10.321 28.486 18.476 1.00 78.56 198 TYR A O 1
ATOM 1663 N N . ASN A 1 199 ? 10.175 27.449 20.461 1.00 73.75 199 ASN A N 1
ATOM 1664 C CA . ASN A 1 199 ? 8.717 27.516 20.558 1.00 73.75 199 ASN A CA 1
ATOM 1665 C C . ASN A 1 199 ? 8.210 28.936 20.857 1.00 73.75 199 ASN A C 1
ATOM 1667 O O . ASN A 1 199 ? 7.069 29.249 20.541 1.00 73.75 199 ASN A O 1
ATOM 1671 N N . GLU A 1 200 ? 9.046 29.796 21.445 1.00 64.88 200 GLU A N 1
ATOM 1672 C CA . GLU A 1 200 ? 8.719 31.209 21.696 1.00 64.88 200 GLU A CA 1
ATOM 1673 C C . GLU A 1 200 ? 8.870 32.100 20.450 1.00 64.88 200 GLU A C 1
ATOM 1675 O O . GLU A 1 200 ? 8.434 33.250 20.456 1.00 64.88 200 GLU A O 1
ATOM 1680 N N . VAL A 1 201 ? 9.474 31.589 19.372 1.00 69.56 201 VAL A N 1
ATOM 1681 C CA . VAL A 1 201 ? 9.685 32.342 18.132 1.00 69.56 201 VAL A CA 1
ATOM 1682 C C . VAL A 1 201 ? 8.512 32.091 17.183 1.00 69.56 201 VAL A C 1
ATOM 1684 O O . VAL A 1 201 ? 8.421 31.032 16.559 1.00 69.56 201 VAL A O 1
ATOM 1687 N N . GLU A 1 202 ? 7.617 33.074 17.063 1.00 56.56 202 GLU A N 1
ATOM 1688 C CA . GLU A 1 202 ? 6.546 33.065 16.059 1.00 56.56 202 GLU A CA 1
ATOM 1689 C C . GLU A 1 202 ? 7.138 33.051 14.627 1.00 56.56 202 GLU A C 1
ATOM 1691 O O . GLU A 1 202 ? 8.222 33.580 14.378 1.00 56.56 202 GLU A O 1
ATOM 1696 N N . ASP A 1 203 ? 6.446 32.392 13.690 1.00 60.16 203 ASP A N 1
ATOM 1697 C CA . ASP A 1 203 ? 6.798 32.242 12.260 1.00 60.16 203 ASP A CA 1
ATOM 1698 C C . ASP A 1 203 ? 8.012 31.361 11.888 1.00 60.16 203 ASP A C 1
ATOM 1700 O O . ASP A 1 203 ? 8.493 31.397 10.752 1.00 60.16 203 ASP A O 1
ATOM 1704 N N . CYS A 1 204 ? 8.489 30.491 12.785 1.00 65.06 204 CYS A N 1
ATOM 1705 C CA . CYS A 1 204 ? 9.549 29.525 12.467 1.00 65.06 204 CYS A CA 1
ATOM 1706 C C . CYS A 1 204 ? 9.103 28.059 12.593 1.00 65.06 204 CYS A C 1
ATOM 1708 O O . CYS A 1 204 ? 8.384 27.673 13.513 1.00 65.06 204 CYS A O 1
ATOM 1710 N N . ASP A 1 205 ? 9.596 27.187 11.701 1.00 79.56 205 ASP A N 1
ATOM 1711 C CA . ASP A 1 205 ? 9.425 25.738 11.857 1.00 79.56 205 ASP A CA 1
ATOM 1712 C C . ASP A 1 205 ? 10.349 25.238 12.980 1.00 79.56 205 ASP A C 1
ATOM 1714 O O . ASP A 1 205 ? 11.522 24.917 12.764 1.00 79.56 205 ASP A O 1
ATOM 1718 N N . VAL A 1 206 ? 9.793 25.171 14.193 1.00 81.00 206 VAL A N 1
ATOM 1719 C CA . VAL A 1 206 ? 10.470 24.750 15.432 1.00 81.00 206 VAL A CA 1
ATOM 1720 C C . VAL A 1 206 ? 11.274 23.461 15.232 1.00 81.00 206 VAL A C 1
ATOM 1722 O O . VAL A 1 206 ? 12.397 23.337 15.712 1.00 81.00 206 VAL A O 1
ATOM 1725 N N . VAL A 1 207 ? 10.750 22.500 14.467 1.00 83.19 207 VAL A N 1
ATOM 1726 C CA . VAL A 1 207 ? 11.398 21.194 14.279 1.00 83.19 207 VAL A CA 1
ATOM 1727 C C . VAL A 1 207 ? 12.569 21.270 13.294 1.00 83.19 207 VAL A C 1
ATOM 1729 O O . VAL A 1 207 ? 13.534 20.525 13.461 1.00 83.19 207 VAL A O 1
ATOM 1732 N N . ASP A 1 208 ? 12.524 22.154 12.294 1.00 82.81 208 ASP A N 1
ATOM 1733 C CA . ASP A 1 208 ? 13.666 22.366 11.392 1.00 82.81 208 ASP A CA 1
ATOM 1734 C C . ASP A 1 208 ? 14.813 23.094 12.115 1.00 82.81 208 ASP A C 1
ATOM 1736 O O . ASP A 1 208 ? 15.973 22.719 11.939 1.00 82.81 208 ASP A O 1
ATOM 1740 N N . ASN A 1 209 ? 14.502 24.035 13.012 1.00 81.50 209 ASN A N 1
ATOM 1741 C CA . ASN A 1 209 ? 15.504 24.685 13.866 1.00 81.50 209 ASN A CA 1
ATOM 1742 C C . ASN A 1 209 ? 16.135 23.707 14.868 1.00 81.50 209 ASN A C 1
ATOM 1744 O O . ASN A 1 209 ? 17.352 23.704 15.057 1.00 81.50 209 ASN A O 1
ATOM 1748 N N . ILE A 1 210 ? 15.333 22.819 15.462 1.00 84.56 210 ILE A N 1
ATOM 1749 C CA . ILE A 1 210 ? 15.845 21.733 16.309 1.00 84.56 210 ILE A CA 1
ATOM 1750 C C . ILE A 1 210 ? 16.760 20.805 15.491 1.00 84.56 210 ILE A C 1
ATOM 1752 O O . ILE A 1 210 ? 17.838 20.438 15.949 1.00 84.56 210 ILE A O 1
ATOM 1756 N N . LEU A 1 211 ? 16.371 20.439 14.266 1.00 84.81 211 LEU A N 1
ATOM 1757 C CA . LEU A 1 211 ? 17.188 19.594 13.385 1.00 84.81 211 LEU A CA 1
ATOM 1758 C C . LEU A 1 211 ? 18.516 20.238 12.973 1.00 84.81 211 LEU A C 1
ATOM 1760 O O . LEU A 1 211 ? 19.476 19.505 12.746 1.00 84.81 211 LEU A O 1
ATOM 1764 N N . ALA A 1 212 ? 18.560 21.565 12.850 1.00 82.31 212 ALA A N 1
ATOM 1765 C CA . ALA A 1 212 ? 19.772 22.303 12.502 1.00 82.31 212 ALA A CA 1
ATOM 1766 C C . ALA A 1 212 ? 20.786 22.363 13.658 1.00 82.31 212 ALA A C 1
ATOM 1768 O O . ALA A 1 212 ? 21.987 22.404 13.403 1.00 82.31 212 ALA A O 1
ATOM 1769 N N . ASN A 1 213 ? 20.308 22.349 14.908 1.00 79.94 213 ASN A N 1
ATOM 1770 C CA . ASN A 1 213 ? 21.149 22.457 16.105 1.00 79.94 213 ASN A CA 1
ATOM 1771 C C . ASN A 1 213 ? 21.502 21.104 16.739 1.00 79.94 213 ASN A C 1
ATOM 1773 O O . ASN A 1 213 ? 22.545 20.979 17.376 1.00 79.94 213 ASN A O 1
ATOM 1777 N N . ILE A 1 214 ? 20.677 20.073 16.541 1.00 83.19 214 ILE A N 1
ATOM 1778 C CA . ILE A 1 214 ? 21.022 18.705 16.940 1.00 83.19 214 ILE A CA 1
ATOM 1779 C C . ILE A 1 214 ? 22.148 18.182 16.043 1.00 83.19 214 ILE A C 1
ATOM 1781 O O . ILE A 1 214 ? 22.172 18.437 14.839 1.00 83.19 214 ILE A O 1
ATOM 1785 N N . LYS A 1 215 ? 23.054 17.375 16.619 1.00 77.44 215 LYS A N 1
ATOM 1786 C CA . LYS A 1 215 ? 24.145 16.696 15.894 1.00 77.44 215 LYS A CA 1
ATOM 1787 C C . LYS A 1 215 ? 23.663 16.175 14.525 1.00 77.44 215 LYS A C 1
ATOM 1789 O O . LYS A 1 215 ? 22.800 15.282 14.490 1.00 77.44 215 LYS A O 1
ATOM 1794 N N . PRO A 1 216 ? 24.205 16.687 13.404 1.00 68.81 216 PRO A N 1
ATOM 1795 C CA . PRO A 1 216 ? 23.655 16.428 12.080 1.00 68.81 216 PRO A CA 1
ATOM 1796 C C . PRO A 1 216 ? 23.677 14.931 11.754 1.00 68.81 216 PRO A C 1
ATOM 1798 O O . PRO A 1 216 ? 24.652 14.227 12.011 1.00 68.81 216 PRO A O 1
ATOM 1801 N N . GLY A 1 217 ? 22.568 14.427 11.207 1.00 63.59 217 GLY A N 1
ATOM 1802 C CA . GLY A 1 217 ? 22.421 13.026 10.791 1.00 63.59 217 GLY A CA 1
ATOM 1803 C C . GLY A 1 217 ? 22.059 12.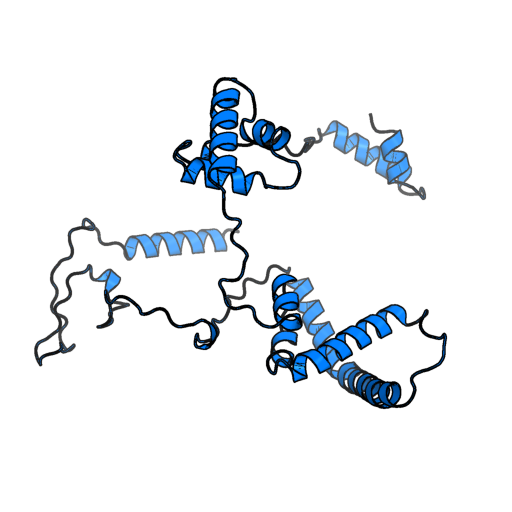031 11.902 1.00 63.59 217 GLY A C 1
ATOM 1804 O O . GLY A 1 217 ? 21.813 10.863 11.604 1.00 63.59 217 GLY A O 1
ATOM 1805 N N . THR A 1 218 ? 21.966 12.461 13.164 1.00 74.81 218 THR A N 1
ATOM 1806 C CA . THR A 1 218 ? 21.595 11.560 14.272 1.00 74.81 218 THR A CA 1
ATOM 1807 C C . THR A 1 218 ? 20.105 11.220 14.294 1.00 74.81 218 THR A C 1
ATOM 1809 O O . THR A 1 218 ? 19.735 10.092 14.632 1.00 74.81 218 THR A O 1
ATOM 1812 N N . ARG A 1 219 ? 19.235 12.174 13.936 1.00 80.38 219 ARG A N 1
ATOM 1813 C CA . ARG A 1 219 ? 17.776 12.053 14.070 1.00 80.38 219 ARG A CA 1
ATOM 1814 C C . ARG A 1 219 ? 17.046 12.609 12.850 1.00 80.38 219 ARG A C 1
ATOM 1816 O O . ARG A 1 219 ? 17.498 13.524 12.176 1.00 80.38 219 ARG A O 1
ATOM 1823 N N . THR A 1 220 ? 15.881 12.035 12.571 1.00 83.69 220 THR A N 1
ATOM 1824 C CA . THR A 1 220 ? 14.965 12.490 11.513 1.00 83.69 220 THR A CA 1
ATOM 1825 C C . THR A 1 220 ? 13.851 13.357 12.097 1.00 83.69 220 THR A C 1
ATOM 1827 O O . THR A 1 220 ? 13.418 13.128 13.227 1.00 83.69 220 THR A O 1
ATOM 1830 N N . ARG A 1 221 ? 13.291 14.272 11.293 1.00 83.31 221 ARG A N 1
ATOM 1831 C CA . ARG A 1 221 ? 12.133 15.120 11.653 1.00 83.31 221 ARG A CA 1
ATOM 1832 C C . ARG A 1 221 ? 11.014 14.341 12.344 1.00 83.31 221 ARG A C 1
ATOM 1834 O O . ARG A 1 221 ? 10.516 14.712 13.399 1.00 83.31 221 ARG A O 1
ATOM 1841 N N . LYS A 1 222 ? 10.663 13.188 11.770 1.00 83.12 222 LYS A N 1
ATOM 1842 C CA . LYS A 1 222 ? 9.616 12.304 12.293 1.00 83.12 222 LYS A CA 1
ATOM 1843 C C . LYS A 1 222 ? 9.967 11.709 13.660 1.00 83.12 222 LYS A C 1
ATOM 1845 O O . LYS A 1 222 ? 9.069 11.483 14.464 1.00 83.12 222 LYS A O 1
ATOM 1850 N N . GLN A 1 223 ? 11.238 11.400 13.912 1.00 85.56 223 GLN A N 1
ATOM 1851 C CA . GLN A 1 223 ? 11.677 10.883 15.211 1.00 85.56 223 GLN A CA 1
ATOM 1852 C C . GLN A 1 223 ? 11.602 11.961 16.287 1.00 85.56 223 GLN A C 1
ATOM 1854 O O . GLN A 1 223 ? 11.122 11.655 17.372 1.00 85.56 223 GLN A O 1
ATOM 1859 N N . ILE A 1 224 ? 12.003 13.193 15.964 1.00 87.00 224 ILE A N 1
ATOM 1860 C CA . ILE A 1 224 ? 11.906 14.343 16.870 1.00 87.00 224 ILE A CA 1
ATOM 1861 C C . ILE A 1 224 ? 10.443 14.614 17.219 1.00 87.00 224 ILE A C 1
ATOM 1863 O O . ILE A 1 224 ? 10.093 14.572 18.389 1.00 87.00 224 ILE A O 1
ATOM 1867 N N . ILE A 1 225 ? 9.563 14.751 16.221 1.00 85.94 225 ILE A N 1
ATOM 1868 C CA . ILE A 1 225 ? 8.131 15.013 16.449 1.00 85.94 225 ILE A CA 1
ATOM 1869 C C . ILE A 1 225 ? 7.486 13.934 17.326 1.00 85.94 225 ILE A C 1
ATOM 1871 O O . ILE A 1 225 ? 6.805 14.241 18.299 1.00 85.94 225 ILE A O 1
ATOM 1875 N N . ASN A 1 226 ? 7.712 12.654 17.010 1.00 85.19 226 ASN A N 1
ATOM 1876 C CA . ASN A 1 226 ? 7.149 11.566 17.811 1.00 85.19 226 ASN A CA 1
ATOM 1877 C C . ASN A 1 226 ? 7.654 11.595 19.256 1.00 85.19 226 ASN A C 1
ATOM 1879 O O . ASN A 1 226 ? 6.928 11.183 20.156 1.00 85.19 226 ASN A O 1
ATOM 1883 N N . HIS A 1 227 ? 8.894 12.034 19.468 1.00 85.25 227 HIS A N 1
ATOM 1884 C CA . HIS A 1 227 ? 9.482 12.079 20.794 1.00 85.25 227 HIS A CA 1
ATOM 1885 C C . HIS A 1 227 ? 9.052 13.319 21.590 1.00 85.25 227 HIS A C 1
ATOM 1887 O O . HIS A 1 227 ? 8.759 13.183 22.770 1.00 85.25 227 HIS A O 1
ATOM 1893 N N . LEU A 1 228 ? 8.875 14.478 20.947 1.00 86.31 228 LEU A N 1
ATOM 1894 C CA . LEU A 1 228 ? 8.257 15.667 21.554 1.00 86.31 228 LEU A CA 1
ATOM 1895 C C . LEU A 1 228 ? 6.838 15.365 22.063 1.00 86.31 228 LEU A C 1
ATOM 1897 O O . LEU A 1 228 ? 6.507 15.687 23.202 1.00 86.31 228 LEU A O 1
ATOM 1901 N N . VAL A 1 229 ? 6.037 14.654 21.260 1.00 85.81 229 VAL A N 1
ATOM 1902 C CA . VAL A 1 229 ? 4.698 14.185 21.665 1.00 85.81 229 VAL A CA 1
ATOM 1903 C C . VAL A 1 229 ? 4.786 13.143 22.787 1.00 85.81 229 VAL A C 1
ATOM 1905 O O . VAL A 1 229 ? 3.980 13.153 23.710 1.00 85.81 229 VAL A O 1
ATOM 1908 N N . GLN A 1 230 ? 5.782 12.249 22.756 1.00 84.88 230 GLN A N 1
ATOM 1909 C CA . GLN A 1 230 ? 5.997 11.266 23.826 1.00 84.88 230 GLN A CA 1
ATOM 1910 C C . GLN A 1 230 ? 6.383 11.926 25.161 1.00 84.88 230 GLN A C 1
ATOM 1912 O O . GLN A 1 230 ? 5.982 11.429 26.211 1.00 84.88 230 GLN A O 1
ATOM 1917 N N . MET A 1 231 ? 7.150 13.019 25.125 1.00 82.56 231 MET A N 1
ATOM 1918 C CA . MET A 1 231 ? 7.531 13.799 26.307 1.00 82.56 231 MET A CA 1
ATOM 1919 C C . MET A 1 231 ? 6.416 14.734 26.803 1.00 82.56 231 MET A C 1
ATOM 1921 O O . MET A 1 231 ? 6.580 15.345 27.853 1.00 82.56 231 MET A O 1
ATOM 1925 N N . GLY A 1 232 ? 5.297 14.844 26.077 1.00 80.81 232 GLY A N 1
ATOM 1926 C CA . GLY A 1 232 ? 4.179 15.719 26.441 1.00 80.81 232 GLY A CA 1
ATOM 1927 C C . GLY A 1 232 ? 4.442 17.207 26.200 1.00 80.81 232 GLY A C 1
ATOM 1928 O O . GLY A 1 232 ? 3.751 18.039 26.772 1.00 80.81 232 GLY A O 1
ATOM 1929 N N . LEU A 1 233 ? 5.433 17.548 25.369 1.00 82.06 233 LEU A N 1
ATOM 1930 C CA . LEU A 1 233 ? 5.718 18.937 24.985 1.00 82.06 233 LEU A CA 1
ATOM 1931 C C . LEU A 1 233 ? 4.768 19.451 23.890 1.00 82.06 233 LEU A C 1
ATOM 1933 O O . LEU A 1 233 ? 4.663 20.657 23.687 1.00 82.06 233 LEU A O 1
ATOM 1937 N N . ALA A 1 234 ? 4.087 18.538 23.191 1.00 81.88 234 ALA A N 1
ATOM 1938 C CA . ALA A 1 234 ? 3.068 18.826 22.188 1.00 81.88 234 ALA A CA 1
ATOM 1939 C C . ALA A 1 234 ? 1.932 17.797 22.259 1.00 81.88 234 ALA A C 1
ATOM 1941 O O . ALA A 1 234 ? 2.179 16.608 22.486 1.00 81.88 234 ALA A O 1
ATOM 1942 N N . ASP A 1 235 ? 0.702 18.243 22.006 1.00 76.00 235 ASP A N 1
ATOM 1943 C CA . ASP A 1 235 ? -0.505 17.417 22.104 1.00 76.00 235 ASP A CA 1
ATOM 1944 C C . ASP A 1 235 ? -0.638 16.449 20.922 1.00 76.00 235 ASP A C 1
ATOM 1946 O O . ASP A 1 235 ? -1.189 15.346 21.035 1.00 76.00 235 ASP A O 1
ATOM 1950 N N . SER A 1 236 ? -0.131 16.842 19.751 1.00 79.75 236 SER A N 1
ATOM 1951 C CA . SER A 1 236 ? -0.250 16.052 18.539 1.00 79.75 236 SER A CA 1
ATOM 1952 C C . SER A 1 236 ? 0.903 16.238 17.561 1.00 79.75 236 SER A C 1
ATOM 1954 O O . SER A 1 236 ? 1.438 17.316 17.342 1.00 79.75 236 SER A O 1
ATOM 1956 N N . VAL A 1 237 ? 1.170 15.179 16.793 1.00 78.94 237 VAL A N 1
ATOM 1957 C CA . VAL A 1 237 ? 2.010 15.242 15.581 1.00 78.94 237 VAL A CA 1
ATOM 1958 C C . VAL A 1 237 ? 1.482 16.292 14.586 1.00 78.94 237 VAL A C 1
ATOM 1960 O O . VAL A 1 237 ? 2.232 16.783 13.749 1.00 78.94 237 VAL A O 1
ATOM 1963 N N . LYS A 1 238 ? 0.184 16.621 14.661 1.00 75.56 238 LYS A N 1
ATOM 1964 C CA . LYS A 1 238 ? -0.483 17.610 13.806 1.00 75.56 238 LYS A CA 1
ATOM 1965 C C . LYS A 1 238 ? -0.130 19.057 14.134 1.00 75.56 238 LYS A C 1
ATOM 1967 O O . LYS A 1 238 ? -0.417 19.904 13.293 1.00 75.56 238 LYS A O 1
ATOM 1972 N N . ASP A 1 239 ? 0.459 19.316 15.295 1.00 75.88 239 ASP A N 1
ATOM 1973 C CA . ASP A 1 239 ? 0.841 20.666 15.719 1.00 75.88 239 ASP A CA 1
ATOM 1974 C C . ASP A 1 239 ? 2.099 21.116 14.960 1.00 75.88 239 ASP A C 1
ATOM 1976 O O . ASP A 1 239 ? 2.288 22.288 14.663 1.00 75.88 239 ASP A O 1
ATOM 1980 N N . PHE A 1 240 ? 2.887 20.147 14.487 1.00 76.88 240 PHE A N 1
ATOM 1981 C CA . PHE A 1 240 ? 4.082 20.350 13.673 1.00 76.88 240 PHE A CA 1
ATOM 1982 C C . PHE A 1 240 ? 3.772 20.299 12.174 1.00 76.88 240 PHE A C 1
ATOM 1984 O O . PHE A 1 240 ? 4.277 19.439 11.437 1.00 76.88 240 PHE A O 1
ATOM 1991 N N . LYS A 1 241 ? 2.902 21.197 11.702 1.00 69.75 241 LYS A N 1
ATOM 1992 C CA . LYS A 1 241 ? 2.650 21.324 10.262 1.00 69.75 241 LYS A CA 1
ATOM 1993 C C . LYS A 1 241 ? 3.864 21.954 9.604 1.00 69.75 241 LYS A C 1
ATOM 1995 O O . LYS A 1 241 ? 4.208 23.093 9.876 1.00 69.75 241 LYS A O 1
ATOM 2000 N N . ARG A 1 242 ? 4.470 21.216 8.678 1.00 67.31 242 ARG A N 1
ATOM 2001 C CA . ARG A 1 242 ? 5.401 21.819 7.735 1.00 67.31 242 ARG A CA 1
ATOM 2002 C C . ARG A 1 242 ? 4.601 22.760 6.849 1.00 67.31 242 ARG A C 1
ATOM 2004 O O . ARG A 1 242 ? 3.620 22.315 6.244 1.00 67.31 242 ARG A O 1
ATOM 2011 N N . GLU A 1 243 ? 5.042 24.003 6.721 1.00 59.53 243 GLU A N 1
ATOM 2012 C CA . GLU A 1 243 ? 4.621 24.809 5.587 1.00 59.53 243 GLU A CA 1
ATOM 2013 C C . GLU A 1 243 ? 5.050 24.068 4.328 1.00 59.53 243 GLU A C 1
ATOM 2015 O O . GLU A 1 243 ? 6.235 23.937 4.000 1.00 59.53 243 GLU A O 1
ATOM 2020 N N . ILE A 1 244 ? 4.070 23.478 3.651 1.00 54.56 244 ILE A N 1
ATOM 2021 C CA . ILE A 1 244 ? 4.278 22.928 2.328 1.00 54.56 244 ILE A CA 1
ATOM 2022 C C . ILE A 1 244 ? 4.545 24.161 1.473 1.00 54.56 244 ILE A C 1
ATOM 2024 O O . ILE A 1 244 ? 3.606 24.781 0.980 1.00 54.56 244 ILE A O 1
ATOM 2028 N N . LYS A 1 245 ? 5.822 24.529 1.301 1.00 52.09 245 LYS A N 1
ATOM 2029 C CA . LYS A 1 245 ? 6.242 25.276 0.117 1.00 52.09 245 LYS A CA 1
ATOM 2030 C C . LYS A 1 245 ? 5.713 24.431 -1.026 1.00 52.09 245 LYS A C 1
ATOM 2032 O O . LYS A 1 245 ? 6.208 23.318 -1.225 1.00 52.09 245 LYS A O 1
ATOM 2037 N N . GLY A 1 246 ? 4.597 24.871 -1.612 1.00 45.16 246 GLY A N 1
ATOM 2038 C CA . GLY A 1 246 ? 3.859 24.107 -2.602 1.00 45.16 246 GLY A CA 1
ATOM 2039 C C . GLY A 1 246 ? 4.855 23.528 -3.586 1.00 45.16 246 GLY A C 1
ATOM 2040 O O . GLY A 1 246 ? 5.832 24.198 -3.936 1.00 45.16 246 GLY A O 1
ATOM 2041 N N . THR A 1 247 ? 4.640 22.288 -4.036 1.00 48.47 247 THR A N 1
ATOM 2042 C CA . THR A 1 247 ? 5.191 21.921 -5.342 1.00 48.47 247 THR A CA 1
ATOM 2043 C C . THR A 1 247 ? 4.877 23.106 -6.233 1.00 48.47 247 THR A C 1
ATOM 2045 O O . THR A 1 247 ? 3.711 23.497 -6.298 1.00 48.47 247 THR A O 1
ATOM 2048 N N . ARG A 1 248 ? 5.920 23.752 -6.761 1.00 44.41 248 ARG A N 1
ATOM 2049 C CA . ARG A 1 248 ? 5.850 24.959 -7.586 1.00 44.41 248 ARG A CA 1
ATOM 2050 C C . ARG A 1 248 ? 5.214 24.544 -8.914 1.00 44.41 248 ARG A C 1
ATOM 2052 O O . ARG A 1 248 ? 5.865 24.507 -9.946 1.00 44.41 248 ARG A O 1
ATOM 2059 N N . ILE A 1 249 ? 3.975 24.067 -8.836 1.00 50.88 249 ILE A N 1
ATOM 2060 C CA . ILE A 1 249 ? 3.104 23.729 -9.939 1.00 50.88 249 ILE A CA 1
ATOM 2061 C C . ILE A 1 249 ? 2.700 25.101 -10.424 1.00 50.88 249 ILE A C 1
ATOM 2063 O O . ILE A 1 249 ? 1.805 25.739 -9.872 1.00 50.88 249 ILE A O 1
ATOM 2067 N N . VAL A 1 250 ? 3.490 25.591 -11.369 1.00 58.00 250 VAL A N 1
ATOM 2068 C CA . VAL A 1 250 ? 3.116 26.723 -12.193 1.00 58.00 250 VAL A CA 1
ATOM 2069 C C . VAL A 1 250 ? 1.807 26.296 -12.847 1.00 58.00 250 VAL A C 1
ATOM 2071 O O . VAL A 1 250 ? 1.782 25.336 -13.616 1.00 58.00 250 VAL A O 1
ATOM 2074 N N . LEU A 1 251 ? 0.698 26.908 -12.428 1.00 56.06 251 LEU A N 1
ATOM 2075 C CA . LEU A 1 251 ? -0.530 26.854 -13.206 1.00 56.06 251 LEU A CA 1
ATOM 2076 C C . LEU A 1 251 ? -0.209 27.609 -14.489 1.00 56.06 251 LEU A C 1
ATOM 2078 O O . LEU A 1 251 ? -0.091 28.831 -14.455 1.00 56.06 251 LEU A O 1
ATOM 2082 N N . TRP A 1 252 ? 0.035 26.859 -15.561 1.00 68.94 252 TRP A N 1
ATOM 2083 C CA . TRP A 1 252 ? 0.268 27.420 -16.881 1.00 68.94 252 TRP A CA 1
ATOM 2084 C C . TRP A 1 252 ? -0.960 28.242 -17.264 1.00 68.94 252 TRP A C 1
ATOM 2086 O O . TRP A 1 252 ? -2.092 27.765 -17.154 1.00 68.94 252 TRP A O 1
ATOM 2096 N N . THR A 1 253 ? -0.748 29.506 -17.620 1.00 77.88 253 THR A N 1
ATOM 2097 C CA . THR A 1 253 ? -1.816 30.307 -18.217 1.00 77.88 253 THR A CA 1
ATOM 2098 C C . THR A 1 253 ? -2.028 29.856 -19.660 1.00 77.88 253 THR A C 1
ATOM 2100 O O . THR A 1 253 ? -1.124 29.303 -20.284 1.00 77.88 253 THR A O 1
ATOM 2103 N N . GLU A 1 254 ? -3.218 30.109 -20.202 1.00 76.56 254 GLU A N 1
ATOM 2104 C CA . GLU A 1 254 ? -3.562 29.771 -21.592 1.00 76.56 254 GLU A CA 1
ATOM 2105 C C . GLU A 1 254 ? -2.547 30.365 -22.589 1.00 76.56 254 GLU A C 1
ATOM 2107 O O . GLU A 1 254 ? -2.139 29.702 -23.540 1.00 76.56 254 GLU A O 1
ATOM 2112 N N . ASP A 1 255 ? -2.032 31.564 -22.300 1.00 79.75 255 ASP A N 1
ATOM 2113 C CA . ASP A 1 255 ? -0.979 32.209 -23.089 1.00 79.75 255 ASP A CA 1
ATOM 2114 C C . ASP A 1 255 ? 0.348 31.437 -23.060 1.00 79.75 255 ASP A C 1
ATOM 2116 O O . ASP A 1 255 ? 0.998 31.291 -24.095 1.00 79.75 255 ASP A O 1
ATOM 2120 N N . GLN A 1 256 ? 0.742 30.906 -21.898 1.00 80.38 256 GLN A N 1
ATOM 2121 C CA . GLN A 1 256 ? 1.980 30.137 -21.757 1.00 80.38 256 GLN A CA 1
ATOM 2122 C C . GLN A 1 256 ? 1.866 28.753 -22.418 1.00 80.38 256 GLN A C 1
ATOM 2124 O O . GLN A 1 256 ? 2.842 28.243 -22.966 1.00 80.38 256 GLN A O 1
ATOM 2129 N N . GLU A 1 257 ? 0.678 28.141 -22.404 1.00 83.38 257 GLU A N 1
ATOM 2130 C CA . GLU A 1 257 ? 0.416 26.901 -23.148 1.00 83.38 257 GLU A CA 1
ATOM 2131 C C . GLU A 1 257 ? 0.482 27.138 -24.664 1.00 83.38 257 GLU A C 1
ATOM 2133 O O . GLU A 1 257 ? 1.104 26.354 -25.384 1.00 83.38 257 GLU A O 1
ATOM 2138 N N . LEU A 1 258 ? -0.085 28.250 -25.148 1.00 84.81 258 LEU A N 1
ATOM 2139 C CA . LEU A 1 258 ? -0.014 28.656 -26.556 1.00 84.81 258 LEU A CA 1
ATOM 2140 C C . LEU A 1 258 ? 1.412 29.008 -26.999 1.00 84.81 258 LEU A C 1
ATOM 2142 O O . LEU A 1 258 ? 1.799 28.712 -28.131 1.00 84.81 258 LEU A O 1
ATOM 2146 N N . GLU A 1 259 ? 2.203 29.641 -26.134 1.00 87.69 259 GLU A N 1
ATOM 2147 C CA . GLU A 1 259 ? 3.622 29.912 -26.377 1.00 87.69 259 GLU A CA 1
ATOM 2148 C C . GLU A 1 259 ? 4.409 28.605 -26.516 1.00 87.69 259 GLU A C 1
ATOM 2150 O O . GLU A 1 259 ? 5.090 28.403 -27.522 1.00 87.69 259 GLU A O 1
ATOM 2155 N N . LEU A 1 260 ? 4.237 27.670 -25.576 1.00 86.62 260 LEU A N 1
ATOM 2156 C CA . LEU A 1 260 ? 4.864 26.350 -25.652 1.00 86.62 260 LEU A CA 1
ATOM 2157 C C . LEU A 1 260 ? 4.440 25.567 -26.894 1.00 86.62 260 LEU A C 1
ATOM 2159 O O . LEU A 1 260 ? 5.281 24.929 -27.526 1.00 86.62 260 LEU A O 1
ATOM 2163 N N . GLN A 1 261 ? 3.156 25.604 -27.254 1.00 87.56 261 GLN A N 1
ATOM 2164 C CA . GLN A 1 261 ? 2.651 24.903 -28.431 1.00 87.56 261 GLN A CA 1
ATOM 2165 C C . GLN A 1 261 ? 3.258 25.470 -29.719 1.00 87.56 261 GLN A C 1
ATOM 2167 O O . GLN A 1 261 ? 3.669 24.709 -30.593 1.00 87.56 261 GLN A O 1
ATOM 2172 N N . ARG A 1 262 ? 3.386 26.797 -29.811 1.00 89.44 262 ARG A N 1
ATOM 2173 C CA . ARG A 1 262 ? 4.024 27.474 -30.945 1.00 89.44 262 ARG A CA 1
ATOM 2174 C C . ARG A 1 262 ? 5.506 27.129 -31.055 1.00 89.44 262 ARG A C 1
ATOM 2176 O O . ARG A 1 262 ? 5.956 26.740 -32.128 1.00 89.44 262 ARG A O 1
ATOM 2183 N N . LEU A 1 263 ? 6.241 27.216 -29.944 1.00 89.19 263 LEU A N 1
ATOM 2184 C CA . LEU A 1 263 ? 7.665 26.876 -29.896 1.00 89.19 263 LEU A CA 1
ATOM 2185 C C . LEU A 1 263 ? 7.889 25.394 -30.222 1.00 89.19 263 LEU A C 1
ATOM 2187 O O . LEU A 1 263 ? 8.841 25.039 -30.911 1.00 89.19 263 LEU A O 1
ATOM 2191 N N . TYR A 1 264 ? 6.992 24.514 -29.780 1.00 87.88 264 TYR A N 1
ATOM 2192 C CA . TYR A 1 264 ? 7.043 23.108 -30.158 1.00 87.88 264 TYR A CA 1
ATOM 2193 C C . TYR A 1 264 ? 6.834 22.910 -31.662 1.00 87.88 264 TYR A C 1
ATOM 2195 O O . TYR A 1 264 ? 7.620 22.200 -32.281 1.00 87.88 264 TYR A O 1
ATOM 2203 N N . GLU A 1 265 ? 5.825 23.536 -32.273 1.00 91.25 265 GLU A N 1
ATOM 2204 C CA . GLU A 1 265 ? 5.597 23.411 -33.719 1.00 91.25 265 GLU A CA 1
ATOM 2205 C C . GLU A 1 265 ? 6.763 23.941 -34.558 1.00 91.25 265 GLU A C 1
ATOM 2207 O O . GLU A 1 265 ? 7.072 23.359 -35.599 1.00 91.25 265 GLU A O 1
ATOM 2212 N N . GLU A 1 266 ? 7.428 24.993 -34.084 1.00 87.25 266 GLU A N 1
ATOM 2213 C CA . GLU A 1 266 ? 8.594 25.594 -34.728 1.00 87.25 266 GLU A CA 1
ATOM 2214 C C . GLU A 1 266 ? 9.841 24.702 -34.632 1.00 87.25 266 GLU A C 1
ATOM 2216 O O . GLU A 1 266 ? 10.556 24.522 -35.619 1.00 87.25 266 GLU A O 1
ATOM 2221 N N . PHE A 1 267 ? 10.089 24.094 -33.467 1.00 88.50 267 PHE A N 1
ATOM 2222 C CA . PHE A 1 267 ? 11.316 23.336 -33.210 1.00 88.50 267 PHE A CA 1
ATOM 2223 C C . PHE A 1 267 ? 11.162 21.811 -33.299 1.00 88.50 267 PHE A C 1
ATOM 2225 O O . PHE A 1 267 ? 12.157 21.112 -33.108 1.00 88.50 267 PHE A O 1
ATOM 2232 N N . LYS A 1 268 ? 9.981 21.260 -33.625 1.00 86.19 268 LYS A N 1
ATOM 2233 C CA . LYS A 1 268 ? 9.743 19.797 -33.655 1.00 86.19 268 LYS A CA 1
ATOM 2234 C C . LYS A 1 268 ? 10.629 19.018 -34.633 1.00 86.19 268 LYS A C 1
ATOM 2236 O O . LYS A 1 268 ? 10.866 17.838 -34.409 1.00 86.19 268 LYS A O 1
ATOM 2241 N N . GLU A 1 269 ? 11.093 19.666 -35.700 1.00 87.38 269 GLU A N 1
ATOM 2242 C CA . GLU A 1 269 ? 11.970 19.061 -36.715 1.00 87.38 269 GLU A CA 1
ATOM 2243 C C . GLU A 1 269 ? 13.464 19.231 -36.371 1.00 87.38 269 GLU A C 1
ATOM 2245 O O . GLU A 1 269 ? 14.330 18.834 -37.147 1.00 87.38 269 GLU A O 1
ATOM 2250 N N . THR A 1 270 ? 13.789 19.849 -35.227 1.00 87.31 270 THR A N 1
ATOM 2251 C CA . THR A 1 270 ? 15.173 20.022 -34.761 1.00 87.31 270 THR A CA 1
ATOM 2252 C C . THR A 1 270 ? 15.589 18.910 -33.798 1.00 87.31 270 THR A C 1
ATOM 2254 O O . THR A 1 270 ? 14.767 18.390 -33.047 1.00 87.31 270 THR A O 1
ATOM 2257 N N . ASP A 1 271 ? 16.884 18.580 -33.779 1.00 79.81 271 ASP A N 1
ATOM 2258 C CA . ASP A 1 271 ? 17.433 17.490 -32.953 1.00 79.81 271 ASP A CA 1
ATOM 2259 C C . ASP A 1 271 ? 17.274 17.711 -31.432 1.00 79.81 271 ASP A C 1
ATOM 2261 O O . ASP A 1 271 ? 17.232 16.742 -30.674 1.00 79.81 271 ASP A O 1
ATOM 2265 N N . ASP A 1 272 ? 17.163 18.965 -30.967 1.00 84.88 272 ASP A N 1
ATOM 2266 C CA . ASP A 1 272 ? 16.962 19.311 -29.550 1.00 84.88 272 ASP A CA 1
ATOM 2267 C C . ASP A 1 272 ? 15.769 20.257 -29.354 1.00 84.88 272 ASP A C 1
ATOM 2269 O O . ASP A 1 272 ? 15.896 21.454 -29.075 1.00 84.88 272 ASP A O 1
ATOM 2273 N N . ILE A 1 273 ? 14.580 19.674 -29.498 1.00 84.50 273 ILE A N 1
ATOM 2274 C CA . ILE A 1 273 ? 13.284 20.343 -29.340 1.00 84.50 273 ILE A CA 1
ATOM 2275 C C . ILE A 1 273 ? 13.198 21.050 -27.976 1.00 84.50 273 ILE A C 1
ATOM 2277 O O . ILE A 1 273 ? 12.824 22.217 -27.889 1.00 84.50 273 ILE A O 1
ATOM 2281 N N . LEU A 1 274 ? 13.570 20.358 -26.895 1.00 81.19 274 LEU A N 1
ATOM 2282 C CA . LEU A 1 274 ? 13.422 20.876 -25.533 1.00 81.19 274 LEU A CA 1
ATOM 2283 C C . LEU A 1 274 ? 14.445 21.970 -25.213 1.00 81.19 274 LEU A C 1
ATOM 2285 O O . LEU A 1 274 ? 14.090 22.956 -24.565 1.00 81.19 274 LEU A O 1
ATOM 2289 N N . GLY A 1 275 ? 15.691 21.835 -25.675 1.00 83.44 275 GLY A N 1
ATOM 2290 C CA . GLY A 1 275 ? 16.716 22.858 -25.486 1.00 83.44 275 GLY A CA 1
ATOM 2291 C C . GLY A 1 275 ? 16.394 24.161 -26.215 1.00 83.44 275 GLY A C 1
ATOM 2292 O O . GLY A 1 275 ? 16.645 25.240 -25.675 1.00 83.44 275 GLY A O 1
ATOM 2293 N N . ASN A 1 276 ? 15.788 24.078 -27.403 1.00 81.25 276 ASN A N 1
ATOM 2294 C CA . ASN A 1 276 ? 15.346 25.252 -28.156 1.00 81.25 276 ASN A CA 1
ATOM 2295 C C . ASN A 1 276 ? 14.114 25.918 -27.526 1.00 81.25 276 ASN A C 1
ATOM 2297 O O . ASN A 1 276 ? 14.084 27.143 -27.415 1.00 81.25 276 ASN A O 1
ATOM 2301 N N . ILE A 1 277 ? 13.150 25.137 -27.024 1.00 86.81 277 ILE A N 1
ATOM 2302 C CA . ILE A 1 277 ? 11.996 25.672 -26.282 1.00 86.81 277 ILE A CA 1
ATOM 2303 C C . ILE A 1 277 ? 12.460 26.400 -25.014 1.00 86.81 277 ILE A C 1
ATOM 2305 O O . ILE A 1 277 ? 12.053 27.531 -24.776 1.00 86.81 277 ILE A O 1
ATOM 2309 N N . MET A 1 278 ? 13.362 25.813 -24.221 1.00 84.31 278 MET A N 1
ATOM 2310 C CA . MET A 1 278 ? 13.815 26.433 -22.966 1.00 84.31 278 MET A CA 1
ATOM 2311 C C . MET A 1 278 ? 14.644 27.712 -23.154 1.00 84.31 278 MET A C 1
ATOM 2313 O O . MET A 1 278 ? 14.755 28.496 -22.216 1.00 84.31 278 MET A O 1
ATOM 2317 N N . LYS A 1 279 ? 15.242 27.931 -24.331 1.00 86.19 279 LYS A N 1
ATOM 2318 C CA . LYS A 1 279 ? 15.973 29.171 -24.648 1.00 86.19 279 LYS A CA 1
ATOM 2319 C C . LYS A 1 279 ? 15.060 30.313 -25.092 1.00 86.19 279 LYS A C 1
ATOM 2321 O O . LYS A 1 279 ? 15.455 31.465 -24.951 1.00 86.19 279 LYS A O 1
ATOM 2326 N N . ASN A 1 280 ? 13.895 29.980 -25.646 1.00 78.12 280 ASN A N 1
ATOM 2327 C CA . ASN A 1 280 ? 12.983 30.930 -26.282 1.00 78.12 280 ASN A CA 1
ATOM 2328 C C . ASN A 1 280 ? 11.669 31.128 -25.510 1.00 78.12 280 ASN A C 1
ATOM 2330 O O . ASN A 1 280 ? 10.849 31.932 -25.938 1.00 78.12 280 ASN A O 1
ATOM 2334 N N . VAL A 1 281 ? 11.462 30.403 -24.405 1.00 82.88 281 VAL A N 1
ATOM 2335 C CA . VAL A 1 281 ? 10.322 30.601 -23.498 1.00 82.88 281 VAL A CA 1
ATOM 2336 C C . VAL A 1 281 ? 10.592 31.787 -22.565 1.00 82.88 281 VAL A C 1
ATOM 2338 O O . VAL A 1 281 ? 11.703 31.905 -22.035 1.00 82.88 281 VAL A O 1
ATOM 2341 N N . THR A 1 282 ? 9.595 32.659 -22.386 1.00 64.38 282 THR A N 1
ATOM 2342 C CA . THR A 1 282 ? 9.714 33.916 -21.617 1.00 64.38 282 THR A CA 1
ATOM 2343 C C . THR A 1 282 ? 9.268 33.781 -20.159 1.00 64.38 282 THR A C 1
ATOM 2345 O O . THR A 1 282 ? 8.265 33.084 -19.883 1.00 64.38 282 THR A O 1
#

Organism: NCBI:txid8362

Secondary structure (DSSP, 8-state):
-HHHHHHHHHHHHHHHHHS-SS-TT----EEEEEEE-SSSSEEEE-S-GGGGGG--TTTT-------GGGSPPP-------S-HHHHHHHHHHHHHHHHHTHHHHHHHHHHHHHHHTT------GGGTTHHHHHHHHHHHHHHHHHHH-TTHHHHTTSPPPHHHHHHHHT----TT-S---PPPHHHHHHHHHHHHHHHTSTTS-HHHHHHHHS-TTS--HHHHHHHHHHTTS-S-GGGS-------------HHHHHHHHHHHHHHTTSTTHHHHHHHH--

pLDDT: mean 71.58, std 12.38, range [39.28, 91.25]